Protein AF-A0A7K8XDU8-F1 (afdb_monomer)

Secondary structure (DSSP, 8-state):
-TTTS-----SSHHHHHHHHHHHHHHHHHHHHHHHHHHHHHHHHHHHHHTT----HHHHHHHHHHHHHHHHHHHHHHHHHHHHHHHHHHHHHHHHHHHHHHHHHHHHHHT------SSHHHHHHHHHHHHHHHHHHHHHHHHHHHHHHHHHHHHHH-GGGHHHHHHHHHHHHHHHHHHHHHHHHHHHHHHHHHHHHHHHHHHHHHHHHHHHHHHHHT-----SSHHHHHHHHHHHHHHHHHHHHTHHHHHHHHHHHHHHHHTT-TTHHHHHHHHHHHHHHHHHHHHHHHHHHHHHHHHHHHHHHHHHHHHHHHHHHHHHHHHT-----SSHHHHHHHHHHHHHHHHHHHT-

Nearest PDB structures (foldseek):
  3edv-assembly1_A  TM=8.564E-01  e=2.531E-13  Homo sapiens
  3fb2-assembly2_B  TM=9.177E-01  e=2.423E-12  Homo sapiens
  1cun-assembly1_C  TM=9.178E-01  e=1.855E-08  Gallus gallus
  1s35-assembly1_A  TM=8.617E-01  e=1.550E-06  Homo sapiens
  3kbt-assembly2_B  TM=7.414E-01  e=1.546E-07  Homo sapiens

Mean predicted aligned error: 8.94 Å

Organism: NCBI:txid91767

Solvent-accessible surface area (backbone atoms only — not comparable to full-atom values): 19005 Å² total; per-residue (Å²): 106,76,86,43,74,54,84,81,51,58,94,45,45,70,48,19,54,52,52,46,52,56,48,52,54,48,49,52,52,54,58,60,47,49,57,56,53,51,51,53,51,49,53,53,51,52,35,49,74,71,64,67,63,82,48,77,66,59,59,51,51,54,50,51,52,52,51,53,50,52,50,52,52,49,39,46,52,54,40,50,50,52,43,48,52,48,38,55,54,32,46,48,52,50,56,50,49,57,52,42,53,51,51,49,53,57,46,55,74,62,75,60,93,80,44,60,91,41,50,70,50,17,53,52,50,49,55,54,46,56,52,50,54,54,56,46,52,58,51,49,53,51,54,52,54,50,49,56,49,42,58,51,45,39,72,76,37,66,92,49,25,65,62,47,50,50,54,50,49,52,47,51,51,53,49,54,51,44,51,54,52,51,53,53,49,52,50,52,37,48,54,41,34,54,50,30,46,51,56,47,54,50,52,54,50,52,52,49,51,54,53,53,43,61,65,43,65,60,85,84,77,56,91,40,46,70,51,20,52,52,52,48,52,55,54,50,50,54,48,53,56,53,61,72,42,48,64,60,53,51,50,51,52,52,51,49,51,51,42,49,75,72,62,40,93,58,38,72,60,51,51,51,53,51,55,50,51,53,51,55,51,54,51,45,52,52,43,45,52,52,39,49,55,53,44,52,53,45,30,53,51,27,48,49,51,51,51,50,51,52,50,50,54,52,49,51,55,51,52,55,60,70,68,54,83,79,72,57,93,46,72,69,48,34,54,50,50,51,52,53,50,54,54,48,54,50,63,65,73,73,114

Radius of gyration: 53.73 Å; Cα contacts (8 Å, |Δi|>4): 193; chains: 1; bounding box: 124×41×160 Å

InterPro domains:
  IPR002017 Spectrin repeat [PF00435] (1-83)
  IPR002017 Spectrin repeat [PF00435] (87-190)
  IPR002017 Spectrin repeat [PF00435] (193-296)
  IPR002017 Spectrin repeat [PF00435] (300-350)
  IPR018159 Spectrin/alpha-actinin [SM00150] (1-84)
  IPR018159 Spectrin/alpha-actinin [SM00150] (90-190)
  IPR018159 Spectrin/alpha-actinin [SM00150] (196-296)
  IPR018159 Spectrin/alpha-actinin [cd00176] (88-299)

Structure (mmCIF, N/CA/C/O backbone):
data_AF-A0A7K8XDU8-F1
#
_entry.id   AF-A0A7K8XDU8-F1
#
loop_
_atom_site.group_PDB
_atom_site.id
_atom_site.type_symbol
_atom_site.label_atom_id
_atom_site.label_alt_id
_atom_site.label_comp_id
_atom_site.label_asym_id
_atom_site.label_entity_id
_atom_site.label_seq_id
_atom_site.pdbx_PDB_ins_code
_atom_site.Cartn_x
_atom_site.Cartn_y
_atom_site.Cartn_z
_atom_site.occupancy
_atom_site.B_iso_or_equiv
_atom_site.auth_seq_id
_atom_site.auth_comp_id
_atom_site.auth_asym_id
_atom_site.auth_atom_id
_atom_site.pdbx_PDB_model_num
ATOM 1 N N . GLU A 1 1 ? -33.447 -2.672 61.586 1.00 58.69 1 GLU A N 1
ATOM 2 C CA . GLU A 1 1 ? -34.555 -2.313 60.676 1.00 58.69 1 GLU A CA 1
ATOM 3 C C . GLU A 1 1 ? -34.178 -1.171 59.738 1.00 58.69 1 GLU A C 1
ATOM 5 O O . GLU A 1 1 ? -34.029 -1.457 58.565 1.00 58.69 1 GLU A O 1
ATOM 10 N N . ALA A 1 2 ? -33.873 0.048 60.210 1.00 70.00 2 ALA A N 1
ATOM 11 C CA . ALA A 1 2 ? -33.552 1.189 59.327 1.00 70.00 2 ALA A CA 1
ATOM 12 C C . ALA A 1 2 ? -32.427 0.953 58.287 1.00 70.00 2 ALA A C 1
ATOM 14 O O . ALA A 1 2 ? -32.507 1.456 57.174 1.00 70.00 2 ALA A O 1
ATOM 15 N N . ALA A 1 3 ? -31.392 0.171 58.621 1.00 70.25 3 ALA A N 1
ATOM 16 C CA . ALA A 1 3 ? -30.314 -0.176 57.683 1.00 70.25 3 ALA A CA 1
ATOM 17 C C . ALA A 1 3 ? -30.718 -1.222 56.619 1.00 70.25 3 ALA A C 1
ATOM 19 O O . ALA A 1 3 ? -30.057 -1.333 55.591 1.00 70.25 3 ALA A O 1
ATOM 20 N N . LEU A 1 4 ? -31.784 -1.988 56.873 1.00 75.19 4 LEU A N 1
ATOM 21 C CA . LEU A 1 4 ? -32.297 -3.036 55.984 1.00 75.19 4 LEU A CA 1
ATOM 22 C C . LEU A 1 4 ? -33.382 -2.522 55.044 1.00 75.19 4 LEU A C 1
ATOM 24 O O . LEU A 1 4 ? -33.482 -2.986 53.920 1.00 75.19 4 LEU A O 1
ATOM 28 N N . THR A 1 5 ? -34.167 -1.548 55.499 1.00 78.69 5 THR A N 1
ATOM 29 C CA . THR A 1 5 ? -35.250 -0.929 54.725 1.00 78.69 5 THR A CA 1
ATOM 30 C C . THR A 1 5 ? -34.777 0.263 53.893 1.00 78.69 5 THR A C 1
ATOM 32 O O . THR A 1 5 ? -35.602 1.012 53.382 1.00 78.69 5 THR A O 1
ATOM 35 N N . SER A 1 6 ? -33.465 0.512 53.822 1.00 81.81 6 SER A N 1
ATOM 36 C CA . SER A 1 6 ? -32.929 1.565 52.960 1.00 81.81 6 SER A CA 1
ATOM 37 C C . SER A 1 6 ? -33.069 1.149 51.496 1.00 81.81 6 SER A C 1
ATOM 39 O O . SER A 1 6 ? -32.712 0.026 51.143 1.00 81.81 6 SER A O 1
ATOM 41 N N . GLU A 1 7 ? -33.543 2.058 50.648 1.00 79.75 7 GLU A N 1
ATOM 42 C CA . GLU A 1 7 ? -33.589 1.885 49.187 1.00 79.75 7 GLU A CA 1
ATOM 43 C C . GLU A 1 7 ? -32.306 2.394 48.504 1.00 79.75 7 GLU A C 1
ATOM 45 O O . GLU A 1 7 ? -32.076 2.141 47.328 1.00 79.75 7 GLU A O 1
ATOM 50 N N . GLU A 1 8 ? -31.425 3.083 49.235 1.00 86.00 8 GLU A N 1
ATOM 51 C CA . GLU A 1 8 ? -30.192 3.652 48.685 1.00 86.00 8 GLU A CA 1
ATOM 52 C C . GLU A 1 8 ? -29.199 2.539 48.326 1.00 86.00 8 GLU A C 1
ATOM 54 O O . GLU A 1 8 ? -28.782 1.779 49.203 1.00 86.00 8 GLU A O 1
ATOM 59 N N . VAL A 1 9 ? -28.806 2.433 47.057 1.00 83.94 9 VAL A N 1
ATOM 60 C CA . VAL A 1 9 ? -27.860 1.407 46.578 1.00 83.94 9 VAL A CA 1
ATOM 61 C C . VAL A 1 9 ? -26.480 1.950 46.210 1.00 83.94 9 VAL A C 1
ATOM 63 O O . VAL A 1 9 ? -25.554 1.161 46.082 1.00 83.94 9 VAL A O 1
ATOM 66 N N . GLY A 1 10 ? -26.307 3.274 46.154 1.00 85.62 10 GLY A N 1
ATOM 67 C CA . GLY A 1 10 ? -25.082 3.936 45.689 1.00 85.62 10 GLY A CA 1
ATOM 68 C C . GLY A 1 10 ? -25.171 4.327 44.211 1.00 85.62 10 GLY A C 1
ATOM 69 O O . GLY A 1 10 ? -25.829 3.650 43.424 1.00 85.62 10 GLY A O 1
ATOM 70 N N . ALA A 1 11 ? -24.553 5.454 43.846 1.00 87.69 11 ALA A N 1
ATOM 71 C CA . ALA A 1 11 ? -24.625 6.003 42.487 1.00 87.69 11 ALA A CA 1
ATOM 72 C C . ALA A 1 11 ? -23.518 5.488 41.546 1.00 87.69 11 ALA A C 1
ATOM 74 O O . ALA A 1 11 ? -23.678 5.554 40.330 1.00 87.69 11 ALA A O 1
ATOM 75 N N . ASP A 1 12 ? -22.417 4.989 42.108 1.00 92.06 12 ASP A N 1
ATOM 76 C CA . ASP A 1 12 ? -21.247 4.462 41.403 1.00 92.06 12 ASP A CA 1
ATOM 77 C C . ASP A 1 12 ? -20.766 3.159 42.064 1.00 92.06 12 ASP A C 1
ATOM 79 O O . ASP A 1 12 ? -21.243 2.771 43.138 1.00 92.06 12 ASP A O 1
ATOM 83 N N . LEU A 1 13 ? -19.841 2.455 41.408 1.00 93.69 13 LEU A N 1
ATOM 84 C CA . LEU A 1 13 ? -19.373 1.159 41.888 1.00 93.69 13 LEU A CA 1
ATOM 85 C C . LEU A 1 13 ? -18.681 1.267 43.253 1.00 93.69 13 LEU A C 1
ATOM 87 O O . LEU A 1 13 ? -18.929 0.435 44.123 1.00 93.69 13 LEU A O 1
ATOM 91 N N . GLU A 1 14 ? -17.872 2.300 43.482 1.00 94.75 14 GLU A N 1
ATOM 92 C CA . GLU A 1 14 ? -17.183 2.513 44.755 1.00 94.75 14 GLU A CA 1
ATOM 93 C C . GLU A 1 14 ? -18.175 2.689 45.919 1.00 94.75 14 GLU A C 1
ATOM 95 O O . GLU A 1 14 ? -17.995 2.116 46.998 1.00 94.75 14 GLU A O 1
ATOM 100 N N . GLN A 1 15 ? -19.252 3.450 45.717 1.00 93.75 15 GLN A N 1
ATOM 101 C CA . GLN A 1 15 ? -20.314 3.629 46.705 1.00 93.75 15 GLN A CA 1
ATOM 102 C C . GLN A 1 15 ? -21.066 2.323 46.968 1.00 93.75 15 GLN A C 1
ATOM 104 O O . GLN A 1 15 ? -21.316 2.003 48.136 1.00 93.75 15 GLN A O 1
ATOM 109 N N . VAL A 1 16 ? -21.396 1.557 45.921 1.00 94.19 16 VAL A N 1
ATOM 110 C CA . VAL A 1 16 ? -22.050 0.249 46.078 1.00 94.19 16 VAL A CA 1
ATOM 111 C C . VAL A 1 16 ? -21.148 -0.710 46.860 1.00 94.19 16 VAL A C 1
ATOM 113 O O . VAL A 1 16 ? -21.616 -1.333 47.811 1.00 94.19 16 VAL A O 1
ATOM 116 N N . GLU A 1 17 ? -19.854 -0.792 46.537 1.00 93.69 17 GLU A N 1
ATOM 117 C CA . GLU A 1 17 ? -18.879 -1.641 47.241 1.00 93.69 17 GLU A CA 1
ATOM 118 C C . GLU A 1 17 ? -18.755 -1.253 48.727 1.00 93.69 17 GLU A C 1
ATOM 120 O O . GLU A 1 17 ? -18.677 -2.114 49.611 1.00 93.69 17 GLU A O 1
ATOM 125 N N . VAL A 1 18 ? -18.794 0.047 49.044 1.00 94.94 18 VAL A N 1
ATOM 126 C CA . VAL A 1 18 ? -18.810 0.530 50.434 1.00 94.94 18 VAL A CA 1
ATOM 127 C C . VAL A 1 18 ? -20.095 0.120 51.157 1.00 94.94 18 VAL A C 1
ATOM 129 O O . VAL A 1 18 ? -20.036 -0.287 52.323 1.00 94.94 18 VAL A O 1
ATOM 132 N N . LEU A 1 19 ? -21.256 0.236 50.507 1.00 92.94 19 LEU A N 1
ATOM 133 C CA . LEU A 1 19 ? -22.544 -0.162 51.080 1.00 92.94 19 LEU A CA 1
ATOM 134 C C . LEU A 1 19 ? -22.638 -1.679 51.269 1.00 92.94 19 LEU A C 1
ATOM 136 O O . LEU A 1 19 ? -23.061 -2.117 52.339 1.00 92.94 19 LEU A O 1
ATOM 140 N N . GLN A 1 20 ? -22.173 -2.465 50.298 1.00 92.56 20 GLN A N 1
ATOM 141 C CA . GLN A 1 20 ? -22.052 -3.920 50.393 1.00 92.56 20 GLN A CA 1
ATOM 142 C C . GLN A 1 20 ? -21.158 -4.324 51.555 1.00 92.56 20 GLN A C 1
ATOM 144 O O . GLN A 1 20 ? -21.584 -5.094 52.403 1.00 92.56 20 GLN A O 1
ATOM 149 N N . LYS A 1 21 ? -19.969 -3.729 51.688 1.00 93.50 21 LYS A N 1
ATOM 150 C CA . LYS A 1 21 ? -19.068 -4.046 52.802 1.00 93.50 21 LYS A CA 1
ATOM 151 C C . LYS A 1 21 ? -19.708 -3.782 54.168 1.00 93.50 21 LYS A C 1
ATOM 153 O O . LYS A 1 21 ? -19.604 -4.610 55.071 1.00 93.50 21 LYS A O 1
ATOM 158 N N . LYS A 1 22 ? -20.384 -2.637 54.330 1.00 92.00 22 LYS A N 1
ATOM 159 C CA . LYS A 1 22 ? -21.123 -2.321 55.567 1.00 92.00 22 LYS A CA 1
ATOM 160 C C . LYS A 1 22 ? -22.240 -3.334 55.825 1.00 92.00 22 LYS A C 1
ATOM 162 O O . LYS A 1 22 ? -22.484 -3.704 56.972 1.00 92.00 22 LYS A O 1
ATOM 167 N N . PHE A 1 23 ? -22.926 -3.752 54.769 1.00 93.12 23 PHE A N 1
ATOM 168 C CA . PHE A 1 23 ? -24.011 -4.714 54.840 1.00 93.12 23 PHE A CA 1
ATOM 169 C C . PHE A 1 23 ? -23.517 -6.136 55.161 1.00 93.12 23 PHE A C 1
ATOM 171 O O . PHE A 1 23 ? -24.118 -6.807 55.996 1.00 93.12 23 PHE A O 1
ATOM 178 N N . ASP A 1 24 ? -22.382 -6.558 54.608 1.00 92.44 24 ASP A N 1
ATOM 179 C CA . ASP A 1 24 ? -21.726 -7.831 54.921 1.00 92.44 24 ASP A CA 1
ATOM 180 C C . ASP A 1 24 ? -21.322 -7.904 56.395 1.00 92.44 24 ASP A C 1
ATOM 182 O O . ASP A 1 24 ? -21.482 -8.938 57.048 1.00 92.44 24 ASP A O 1
ATOM 186 N N . ASP A 1 25 ? -20.807 -6.803 56.947 1.00 92.75 25 ASP A N 1
ATOM 187 C CA . ASP A 1 25 ? -20.485 -6.713 58.370 1.00 92.75 25 ASP A CA 1
ATOM 188 C C . ASP A 1 25 ? -21.758 -6.809 59.231 1.00 92.75 25 ASP A C 1
ATOM 190 O O . ASP A 1 25 ? -21.791 -7.582 60.191 1.00 92.75 25 ASP A O 1
ATOM 194 N N . PHE A 1 26 ? -22.851 -6.149 58.825 1.00 91.19 26 PHE A N 1
ATOM 195 C CA . PHE A 1 26 ? -24.162 -6.332 59.457 1.00 91.19 26 PHE A CA 1
ATOM 196 C C . PHE A 1 26 ? -24.662 -7.787 59.369 1.00 91.19 26 PHE A C 1
ATOM 198 O O . PHE A 1 26 ? -25.173 -8.320 60.355 1.00 91.19 26 PHE A O 1
ATOM 205 N N . GLN A 1 27 ? -24.511 -8.463 58.226 1.00 90.75 27 GLN A N 1
ATOM 206 C CA . GLN A 1 27 ? -24.919 -9.862 58.066 1.00 90.75 27 GLN A CA 1
ATOM 207 C C . GLN A 1 27 ? -24.102 -10.812 58.951 1.00 90.75 27 GLN A C 1
ATOM 209 O O . GLN A 1 27 ? -24.663 -11.762 59.505 1.00 90.75 27 GLN A O 1
ATOM 214 N N . LYS A 1 28 ? -22.797 -10.565 59.129 1.00 91.38 28 LYS A N 1
ATOM 215 C CA . LYS A 1 28 ? -21.965 -11.325 60.080 1.00 91.38 28 LYS A CA 1
ATOM 216 C C . LYS A 1 28 ? -22.500 -11.183 61.503 1.00 91.38 28 LYS A C 1
ATOM 218 O O . LYS A 1 28 ? -22.653 -12.196 62.189 1.00 91.38 28 LYS A O 1
ATOM 223 N N . ASP A 1 29 ? -22.841 -9.965 61.915 1.00 90.44 29 ASP A N 1
ATOM 224 C CA . ASP A 1 29 ? -23.418 -9.695 63.235 1.00 90.44 29 ASP A CA 1
ATOM 225 C C . ASP A 1 29 ? -24.803 -10.337 63.398 1.00 90.44 29 ASP A C 1
ATOM 227 O O . ASP A 1 29 ? -25.103 -10.939 64.435 1.00 90.44 29 ASP A O 1
ATOM 231 N N . LEU A 1 30 ? -25.649 -10.267 62.366 1.00 89.38 30 LEU A N 1
ATOM 232 C CA . LEU A 1 30 ? -26.951 -10.931 62.340 1.00 89.38 30 LEU A CA 1
ATOM 233 C C . LEU A 1 30 ? -26.783 -12.446 62.524 1.00 89.38 30 LEU A C 1
ATOM 235 O O . LEU A 1 30 ? -27.411 -13.043 63.394 1.00 89.38 30 LEU A O 1
ATOM 239 N N . LYS A 1 31 ? -25.869 -13.067 61.778 1.00 89.25 31 LYS A N 1
ATOM 240 C CA . LYS A 1 31 ? -25.584 -14.503 61.876 1.00 89.25 31 LYS A CA 1
ATOM 241 C C . LYS A 1 31 ? -25.014 -14.897 63.239 1.00 89.25 31 LYS A C 1
ATOM 243 O O . LYS A 1 31 ? -25.390 -15.931 63.786 1.00 89.25 31 LYS A O 1
ATOM 248 N N . ALA A 1 32 ? -24.152 -14.070 63.830 1.00 89.44 32 ALA A N 1
ATOM 249 C CA . ALA A 1 32 ? -23.633 -14.305 65.177 1.00 89.44 32 ALA A CA 1
ATOM 250 C C . ALA A 1 32 ? -24.763 -14.333 66.226 1.00 89.44 32 ALA A C 1
ATOM 252 O O . ALA A 1 32 ? -24.778 -15.196 67.110 1.00 89.44 32 ALA A O 1
ATOM 253 N N . ASN A 1 33 ? -25.757 -13.449 66.093 1.00 89.50 33 ASN A N 1
ATOM 254 C CA . ASN A 1 33 ? -26.914 -13.389 66.990 1.00 89.50 33 ASN A CA 1
ATOM 255 C C . ASN A 1 33 ? -27.909 -14.555 66.818 1.00 89.50 33 ASN A C 1
ATOM 257 O O . ASN A 1 33 ? -28.714 -14.789 67.719 1.00 89.50 33 ASN A O 1
ATOM 261 N N . GLU A 1 34 ? -27.827 -15.336 65.737 1.00 92.00 34 GLU A N 1
ATOM 262 C CA . GLU A 1 34 ? -28.677 -16.519 65.522 1.00 92.00 34 GLU A CA 1
ATOM 263 C C . GLU A 1 34 ? -28.510 -17.560 66.644 1.00 92.00 34 GLU A C 1
ATOM 265 O O . GLU A 1 34 ? -29.475 -18.187 67.081 1.00 92.00 34 GLU A O 1
ATOM 270 N N . SER A 1 35 ? -27.283 -17.715 67.151 1.00 90.75 35 SER A N 1
ATOM 271 C CA . SER A 1 35 ? -26.981 -18.595 68.289 1.00 90.75 35 SER A CA 1
ATOM 272 C C . SER A 1 35 ? -27.751 -18.193 69.551 1.00 90.75 35 SER A C 1
ATOM 274 O O . SER A 1 35 ? -28.359 -19.039 70.201 1.00 90.75 35 SER A O 1
ATOM 276 N N . ARG A 1 36 ? -27.831 -16.889 69.835 1.00 89.75 36 ARG A N 1
ATOM 277 C CA . ARG A 1 36 ? -28.551 -16.347 70.993 1.00 89.75 36 ARG A CA 1
ATOM 278 C C . ARG A 1 36 ? -30.050 -16.601 70.892 1.00 89.75 36 ARG A C 1
ATOM 280 O O . ARG A 1 36 ? -30.675 -16.927 71.894 1.00 89.75 36 ARG A O 1
ATOM 287 N N . LEU A 1 37 ? -30.629 -16.485 69.695 1.00 90.44 37 LEU A N 1
ATOM 288 C CA . LEU A 1 37 ? -32.037 -16.822 69.482 1.00 90.44 37 LEU A CA 1
ATOM 289 C C . LEU A 1 37 ? -32.295 -18.319 69.706 1.00 90.44 37 LEU A C 1
ATOM 291 O O . LEU A 1 37 ? -33.303 -18.684 70.310 1.00 90.44 37 LEU A O 1
ATOM 295 N N . LYS A 1 38 ? -31.383 -19.191 69.253 1.00 90.81 38 LYS A N 1
ATOM 296 C CA . LYS A 1 38 ? -31.465 -20.638 69.514 1.00 90.81 38 LYS A CA 1
ATOM 297 C C . LYS A 1 38 ? -31.420 -20.937 71.010 1.00 90.81 38 LYS A C 1
ATOM 299 O O . LYS A 1 38 ? -32.234 -21.729 71.476 1.00 90.81 38 LYS A O 1
ATOM 304 N N . ASP A 1 39 ? -30.539 -20.273 71.752 1.00 90.69 39 ASP A N 1
ATOM 305 C CA . ASP A 1 39 ? -30.442 -20.430 73.205 1.00 90.69 39 ASP A CA 1
ATOM 306 C C . ASP A 1 39 ? -31.717 -19.952 73.918 1.00 90.69 39 ASP A C 1
ATOM 308 O O . ASP A 1 39 ? -32.238 -20.661 74.775 1.00 90.69 39 ASP A O 1
ATOM 312 N N . ILE A 1 40 ? -32.273 -18.798 73.524 1.00 88.19 40 ILE A N 1
ATOM 313 C CA . ILE A 1 40 ? -33.538 -18.272 74.073 1.00 88.19 40 ILE A CA 1
ATOM 314 C C . ILE A 1 40 ? -34.695 -19.241 73.807 1.00 88.19 40 ILE A C 1
ATOM 316 O O . ILE A 1 40 ? -35.452 -19.557 74.722 1.00 88.19 40 ILE A O 1
ATOM 320 N N . ASN A 1 41 ? -34.812 -19.752 72.579 1.00 88.94 41 ASN A N 1
ATOM 321 C CA . ASN A 1 41 ? -35.839 -20.735 72.232 1.00 88.94 41 ASN A CA 1
ATOM 322 C C . ASN A 1 41 ? -35.659 -22.052 72.992 1.00 88.94 41 ASN A C 1
ATOM 324 O O . ASN A 1 41 ? -36.646 -22.663 73.386 1.00 88.94 41 ASN A O 1
ATOM 328 N N . LYS A 1 42 ? -34.417 -22.489 73.224 1.00 89.75 42 LYS A N 1
ATOM 329 C CA . LYS A 1 42 ? -34.137 -23.686 74.020 1.00 89.75 42 LYS A CA 1
ATOM 330 C C . LYS A 1 42 ? -34.612 -23.513 75.462 1.00 89.75 42 LYS A C 1
ATOM 332 O O . LYS A 1 42 ? -35.343 -24.362 75.950 1.00 89.75 42 LYS A O 1
ATOM 337 N N . VAL A 1 43 ? -34.256 -22.398 76.101 1.00 87.19 43 VAL A N 1
ATOM 338 C CA . VAL A 1 43 ? -34.699 -22.091 77.471 1.00 87.19 43 VAL A CA 1
ATOM 339 C C . VAL A 1 43 ? -36.224 -21.997 77.551 1.00 87.19 43 VAL A C 1
ATOM 341 O O . VAL A 1 43 ? -36.812 -22.533 78.484 1.00 87.19 43 VAL A O 1
ATOM 344 N N . ALA A 1 44 ? -36.875 -21.362 76.573 1.00 84.38 44 ALA A N 1
ATOM 345 C CA . ALA A 1 44 ? -38.335 -21.278 76.523 1.00 84.38 44 ALA A CA 1
ATOM 346 C C . ALA A 1 44 ? -38.997 -22.666 76.409 1.00 84.38 44 ALA A C 1
ATOM 348 O O . ALA A 1 44 ? -39.926 -22.959 77.157 1.00 84.38 44 ALA A O 1
ATOM 349 N N . ASN A 1 45 ? -38.467 -23.545 75.551 1.00 85.50 45 ASN A N 1
ATOM 350 C CA . ASN A 1 45 ? -38.960 -24.919 75.407 1.00 85.50 45 ASN A CA 1
ATOM 351 C C . ASN A 1 45 ? -38.735 -25.757 76.679 1.00 85.50 45 ASN A C 1
ATOM 353 O O . ASN A 1 45 ? -39.605 -26.538 77.063 1.00 85.50 45 ASN A O 1
ATOM 357 N N . ASP A 1 46 ? -37.582 -25.598 77.340 1.00 85.88 46 ASP A N 1
ATOM 358 C CA . ASP A 1 46 ? -37.272 -26.290 78.596 1.00 85.88 46 ASP A CA 1
ATOM 359 C C . ASP A 1 46 ? -38.285 -25.875 79.689 1.00 85.88 46 ASP A C 1
ATOM 361 O O . ASP A 1 46 ? -38.889 -26.737 80.330 1.00 85.88 46 ASP A O 1
ATOM 365 N N . LEU A 1 47 ? -38.570 -24.572 79.826 1.00 82.31 47 LEU A N 1
ATOM 366 C CA . LEU A 1 47 ? -39.561 -24.034 80.774 1.00 82.31 47 LEU A CA 1
ATOM 367 C C . LEU A 1 47 ? -41.001 -24.489 80.479 1.00 82.31 47 LEU A C 1
ATOM 369 O O . LEU A 1 47 ? -41.783 -24.710 81.409 1.00 82.31 47 LEU A O 1
ATOM 373 N N . GLU A 1 48 ? -41.361 -24.635 79.202 1.00 80.62 48 GLU A N 1
ATOM 374 C CA . GLU A 1 48 ? -42.656 -25.181 78.781 1.00 80.62 48 GLU A CA 1
ATOM 375 C C . GLU A 1 48 ? -42.775 -26.669 79.149 1.00 80.62 48 GLU A C 1
ATOM 377 O O . GLU A 1 48 ? -43.798 -27.098 79.686 1.00 80.62 48 GLU A O 1
ATOM 382 N N . SER A 1 49 ? -41.701 -27.445 78.961 1.00 82.44 49 SER A N 1
ATOM 383 C CA . SER A 1 49 ? -41.660 -28.877 79.293 1.00 82.44 49 SER A CA 1
ATOM 384 C C . SER A 1 49 ? -41.738 -29.170 80.798 1.00 82.44 49 SER A C 1
ATOM 386 O O . SER A 1 49 ? -42.301 -30.189 81.202 1.00 82.44 49 SER A O 1
ATOM 388 N N . GLU A 1 50 ? -41.226 -28.261 81.633 1.00 83.69 50 GLU A N 1
ATOM 389 C CA . GLU A 1 50 ? -41.301 -28.342 83.097 1.00 83.69 50 GLU A CA 1
ATOM 390 C C . GLU A 1 50 ? -42.642 -27.828 83.662 1.00 83.69 50 GLU A C 1
ATOM 392 O O . GLU A 1 50 ? -42.874 -27.902 84.870 1.00 83.69 50 GLU A O 1
ATOM 397 N N . GLY A 1 51 ? -43.548 -27.323 82.810 1.00 71.75 51 GLY A N 1
ATOM 398 C CA . GLY A 1 51 ? -44.838 -26.757 83.224 1.00 71.75 51 GLY A CA 1
ATOM 399 C C . GLY A 1 51 ? -44.718 -25.426 83.977 1.00 71.75 51 GLY A C 1
ATOM 400 O O . GLY A 1 51 ? -45.648 -25.030 84.679 1.00 71.75 51 GLY A O 1
ATOM 401 N N . LEU A 1 52 ? -43.568 -24.753 83.858 1.00 68.62 52 LEU A N 1
ATOM 402 C CA . LEU A 1 52 ? -43.251 -23.485 84.526 1.00 68.62 52 LEU A CA 1
ATOM 403 C C . LEU A 1 52 ? -43.602 -22.257 83.671 1.00 68.62 52 LEU A C 1
ATOM 405 O O . LEU A 1 52 ? -43.661 -21.146 84.199 1.00 68.62 52 LEU A O 1
ATOM 409 N N . MET A 1 53 ? -43.885 -22.450 82.379 1.00 64.44 53 MET A N 1
ATOM 410 C CA . MET A 1 53 ? -44.527 -21.450 81.517 1.00 64.44 53 MET A CA 1
ATOM 411 C C . MET A 1 53 ? -46.008 -21.338 81.893 1.00 64.44 53 MET A C 1
ATOM 413 O O . MET A 1 53 ? -46.870 -22.017 81.342 1.00 64.44 53 MET A O 1
ATOM 417 N N . ALA A 1 54 ? -46.292 -20.520 82.903 1.00 58.91 54 ALA A N 1
ATOM 418 C CA . ALA A 1 54 ? -47.628 -20.378 83.480 1.00 58.91 54 ALA A CA 1
ATOM 419 C C . ALA A 1 54 ? -48.500 -19.311 82.788 1.00 58.91 54 ALA A C 1
ATOM 421 O O . ALA A 1 54 ? -49.675 -19.191 83.130 1.00 58.91 54 ALA A O 1
ATOM 422 N N . ASP A 1 55 ? -47.941 -18.527 81.856 1.00 66.94 55 ASP A N 1
ATOM 423 C CA . ASP A 1 55 ? -48.604 -17.361 81.264 1.00 66.94 55 ASP A CA 1
ATOM 424 C C . ASP A 1 55 ? -48.642 -17.443 79.730 1.00 66.94 55 ASP A C 1
ATOM 426 O O . ASP A 1 55 ? -47.605 -17.501 79.067 1.00 66.94 55 ASP A O 1
ATOM 430 N N . GLU A 1 56 ? -49.853 -17.391 79.170 1.00 67.56 56 GLU A N 1
ATOM 431 C CA . GLU A 1 56 ? -50.133 -17.348 77.726 1.00 67.56 56 GLU A CA 1
ATOM 432 C C . GLU A 1 56 ? -49.378 -16.178 77.055 1.00 67.56 56 GLU A C 1
ATOM 434 O O . GLU A 1 56 ? -48.962 -16.263 75.899 1.00 67.56 56 GLU A O 1
ATOM 439 N N . LEU A 1 57 ? -49.091 -15.117 77.821 1.00 70.69 57 LEU A N 1
ATOM 440 C CA . LEU A 1 57 ? -48.289 -13.968 77.407 1.00 70.69 57 LEU A CA 1
ATOM 441 C C . LEU A 1 57 ? -46.824 -14.317 77.067 1.00 70.69 57 LEU A C 1
ATOM 443 O O . LEU A 1 57 ? -46.270 -13.734 76.134 1.00 70.69 57 LEU A O 1
ATOM 447 N N . GLN A 1 58 ? -46.179 -15.249 77.785 1.00 72.31 58 GLN A N 1
ATOM 448 C CA . GLN A 1 58 ? -44.772 -15.613 77.539 1.00 72.31 58 GLN A CA 1
ATOM 449 C C . GLN A 1 58 ? -44.610 -16.392 76.228 1.00 72.31 58 GLN A C 1
ATOM 451 O O . GLN A 1 58 ? -43.665 -16.151 75.472 1.00 72.31 58 GLN A O 1
ATOM 456 N N . THR A 1 59 ? -45.563 -17.270 75.915 1.00 75.12 59 THR A N 1
ATOM 457 C CA . THR A 1 59 ? -45.592 -18.017 74.650 1.00 75.12 59 THR A CA 1
ATOM 458 C C . THR A 1 59 ? -45.815 -17.080 73.458 1.00 75.12 59 THR A C 1
ATOM 460 O O . THR A 1 59 ? -45.125 -17.194 72.443 1.00 75.12 59 THR A O 1
ATOM 463 N N . VAL A 1 60 ? -46.708 -16.091 73.594 1.00 80.56 60 VAL A N 1
ATOM 464 C CA . VAL A 1 60 ? -46.935 -15.049 72.573 1.00 80.56 60 VAL A CA 1
ATOM 465 C C . VAL A 1 60 ? -45.671 -14.214 72.333 1.00 80.56 60 VAL A C 1
ATOM 467 O O . VAL A 1 60 ? -45.308 -13.973 71.183 1.00 80.56 60 VAL A O 1
ATOM 470 N N . GLN A 1 61 ? -44.941 -13.833 73.386 1.00 83.12 61 GLN A N 1
ATOM 471 C CA . GLN A 1 61 ? -43.684 -13.079 73.257 1.00 83.12 61 GLN A CA 1
ATOM 472 C C . GLN A 1 61 ? -42.578 -13.867 72.535 1.00 83.12 61 GLN A C 1
ATOM 474 O O . GLN A 1 61 ? -41.838 -13.298 71.729 1.00 83.12 61 GLN A O 1
ATOM 479 N N . GLN A 1 62 ? -42.462 -15.177 72.787 1.00 83.50 62 GLN A N 1
ATOM 480 C CA . GLN A 1 62 ? -41.524 -16.045 72.067 1.00 83.50 62 GLN A CA 1
ATOM 481 C C . GLN A 1 62 ? -41.885 -16.151 70.577 1.00 83.50 62 GLN A C 1
ATOM 483 O O . GLN A 1 62 ? -41.001 -16.104 69.715 1.00 83.50 62 GLN A O 1
ATOM 488 N N . GLN A 1 63 ? -43.174 -16.294 70.256 1.00 86.56 63 GLN A N 1
ATOM 489 C CA . GLN A 1 63 ? -43.650 -16.331 68.871 1.00 86.56 63 GLN A CA 1
ATOM 490 C C . GLN A 1 63 ? -43.362 -15.008 68.151 1.00 86.56 63 GLN A C 1
ATOM 492 O O . GLN A 1 63 ? -42.756 -15.028 67.080 1.00 86.56 63 GLN A O 1
ATOM 497 N N . GLU A 1 64 ? -43.673 -13.872 68.779 1.00 89.69 64 GLU A N 1
ATOM 498 C CA . GLU A 1 64 ? -43.413 -12.534 68.234 1.00 89.69 64 GLU A CA 1
ATOM 499 C C . GLU A 1 64 ? -41.913 -12.301 67.968 1.00 89.69 64 GLU A C 1
ATOM 501 O O . GLU A 1 64 ? -41.533 -11.762 66.926 1.00 89.69 64 GLU A O 1
ATOM 506 N N . LEU A 1 65 ? -41.030 -12.752 68.869 1.00 89.38 65 LEU A N 1
ATOM 507 C CA . LEU A 1 65 ? -39.579 -12.668 68.673 1.00 89.38 65 LEU A CA 1
ATOM 508 C C . LEU A 1 65 ? -39.112 -13.488 67.460 1.00 89.38 65 LEU A C 1
ATOM 510 O O . LEU A 1 65 ? -38.295 -13.013 66.668 1.00 89.38 65 LEU A O 1
ATOM 514 N N . ASN A 1 66 ? -39.630 -14.708 67.299 1.00 91.00 66 ASN A N 1
ATOM 515 C CA . ASN A 1 66 ? -39.296 -15.573 66.168 1.00 91.00 66 ASN A CA 1
ATOM 516 C C . ASN A 1 66 ? -39.829 -15.022 64.838 1.00 91.00 66 ASN A C 1
ATOM 518 O O . ASN A 1 66 ? -39.140 -15.105 63.821 1.00 91.00 66 ASN A O 1
ATOM 522 N N . GLU A 1 67 ? -41.025 -14.435 64.833 1.00 93.00 67 GLU A N 1
ATOM 523 C CA . GLU A 1 67 ? -41.583 -13.760 63.658 1.00 93.00 67 GLU A CA 1
ATOM 524 C C . GLU A 1 67 ? -40.754 -12.537 63.264 1.00 93.00 67 GLU A C 1
ATOM 526 O O . GLU A 1 67 ? -40.373 -12.405 62.098 1.00 93.00 67 GLU A O 1
ATOM 531 N N . ARG A 1 68 ? -40.380 -11.690 64.234 1.00 90.94 68 ARG A N 1
ATOM 532 C CA . ARG A 1 68 ? -39.478 -10.552 63.995 1.00 90.94 68 ARG A CA 1
ATOM 533 C C . ARG A 1 68 ? -38.125 -10.997 63.459 1.00 90.94 68 ARG A C 1
ATOM 535 O O . ARG A 1 68 ? -37.603 -10.363 62.549 1.00 90.94 68 ARG A O 1
ATOM 542 N N . TRP A 1 69 ? -37.570 -12.094 63.974 1.00 91.94 69 TRP A N 1
ATOM 543 C CA . TRP A 1 69 ? -36.320 -12.645 63.457 1.00 91.94 69 TRP A CA 1
ATOM 544 C C . TRP A 1 69 ? -36.440 -13.106 62.003 1.00 91.94 69 TRP A C 1
ATOM 546 O O . TRP A 1 69 ? -35.587 -12.766 61.186 1.00 91.94 69 TRP A O 1
ATOM 556 N N . ARG A 1 70 ? -37.509 -13.836 61.656 1.00 91.69 70 ARG A N 1
ATOM 557 C CA . ARG A 1 70 ? -37.763 -14.265 60.269 1.00 91.69 70 ARG A CA 1
ATOM 558 C C . ARG A 1 70 ? -37.928 -13.073 59.330 1.00 91.69 70 ARG A C 1
ATOM 560 O O . ARG A 1 70 ? -37.330 -13.070 58.261 1.00 91.69 70 ARG A O 1
ATOM 567 N N . SER A 1 71 ? -38.678 -12.054 59.748 1.00 92.75 71 SER A N 1
ATOM 568 C CA . SER A 1 71 ? -38.830 -10.805 58.993 1.00 92.75 71 SER A CA 1
ATOM 569 C C . SER A 1 71 ? -37.482 -10.105 58.788 1.00 92.75 71 SER A C 1
ATOM 571 O O . SER A 1 71 ? -37.139 -9.715 57.676 1.00 92.75 71 SER A O 1
ATOM 573 N N . LEU A 1 72 ? -36.650 -10.033 59.832 1.00 90.94 72 LEU A N 1
ATOM 574 C CA . LEU A 1 72 ? -35.311 -9.450 59.752 1.00 90.94 72 LEU A CA 1
ATOM 575 C C . LEU A 1 72 ? -34.395 -10.216 58.782 1.00 90.94 72 LEU A C 1
ATOM 577 O O . LEU A 1 72 ? -33.633 -9.593 58.047 1.00 90.94 72 LEU A O 1
ATOM 581 N N . GLN A 1 73 ? -34.474 -11.551 58.766 1.00 91.50 73 GLN A N 1
ATOM 582 C CA . GLN A 1 73 ? -33.748 -12.390 57.808 1.00 91.50 73 GLN A CA 1
ATOM 583 C C . GLN A 1 73 ? -34.234 -12.167 56.374 1.00 91.50 73 GLN A C 1
ATOM 585 O O . GLN A 1 73 ? -33.407 -12.059 55.475 1.00 91.50 73 GLN A O 1
ATOM 590 N N . GLN A 1 74 ? -35.548 -12.057 56.167 1.00 92.38 74 GLN A N 1
ATOM 591 C CA . GLN A 1 74 ? -36.121 -11.768 54.855 1.00 92.38 74 GLN A CA 1
ATOM 592 C C . GLN A 1 74 ? -35.669 -10.395 54.340 1.00 92.38 74 GLN A C 1
ATOM 594 O O . GLN A 1 74 ? -35.161 -10.304 53.229 1.00 92.38 74 GLN A O 1
ATOM 599 N N . LEU A 1 75 ? -35.759 -9.350 55.167 1.00 92.25 75 LEU A N 1
ATOM 600 C CA . LEU A 1 75 ? -35.296 -8.006 54.810 1.00 92.25 75 LEU A CA 1
ATOM 601 C C . LEU A 1 75 ? -33.787 -7.968 54.522 1.00 92.25 75 LEU A C 1
ATOM 603 O O . LEU A 1 75 ? -33.337 -7.223 53.656 1.00 92.25 75 LEU A O 1
ATOM 607 N N . ALA A 1 76 ? -32.987 -8.761 55.241 1.00 91.31 76 ALA A N 1
ATOM 608 C CA . ALA A 1 76 ? -31.565 -8.900 54.944 1.00 91.31 76 ALA A CA 1
ATOM 609 C C . ALA A 1 76 ? -31.332 -9.597 53.594 1.00 91.31 76 ALA A C 1
ATOM 611 O O . ALA A 1 76 ? -30.488 -9.156 52.824 1.00 91.31 76 ALA A O 1
ATOM 612 N N . GLU A 1 77 ? -32.078 -10.649 53.274 1.00 91.88 77 GLU A N 1
ATOM 613 C CA . GLU A 1 77 ? -31.972 -11.316 51.973 1.00 91.88 77 GLU A CA 1
ATOM 614 C C . GLU A 1 77 ? -32.361 -10.371 50.823 1.00 91.88 77 GLU A C 1
ATOM 616 O O . GLU A 1 77 ? -31.592 -10.205 49.877 1.00 91.88 77 GLU A O 1
ATOM 621 N N . GLU A 1 78 ? -33.489 -9.667 50.946 1.00 91.44 78 GLU A N 1
ATOM 622 C CA . GLU A 1 78 ? -33.955 -8.673 49.968 1.00 91.44 78 GLU A CA 1
ATOM 623 C C . GLU A 1 78 ? -32.920 -7.555 49.765 1.00 91.44 78 GLU A C 1
ATOM 625 O O . GLU A 1 78 ? -32.564 -7.217 48.635 1.00 91.44 78 GLU A O 1
ATOM 630 N N . ARG A 1 79 ? -32.355 -7.024 50.858 1.00 91.62 79 ARG A N 1
ATOM 631 C CA . ARG A 1 79 ? -31.301 -6.004 50.795 1.00 91.62 79 ARG A CA 1
ATOM 632 C C . ARG A 1 79 ? -30.012 -6.536 50.162 1.00 91.62 79 ARG A C 1
ATOM 634 O O . ARG A 1 79 ? -29.356 -5.797 49.428 1.00 91.62 79 ARG A O 1
ATOM 641 N N . SER A 1 80 ? -29.655 -7.795 50.421 1.00 91.88 80 SER A N 1
ATOM 642 C CA . SER A 1 80 ? -28.491 -8.446 49.811 1.00 91.88 80 SER A CA 1
ATOM 643 C C . SER A 1 80 ? -28.651 -8.578 48.301 1.00 91.88 80 SER A C 1
ATOM 645 O O . SER A 1 80 ? -27.707 -8.309 47.561 1.00 91.88 80 SER A O 1
ATOM 647 N N . GLN A 1 81 ? -29.840 -8.975 47.845 1.00 90.94 81 GLN A N 1
ATOM 648 C CA . GLN A 1 81 ? -30.160 -9.098 46.423 1.00 90.94 81 GLN A CA 1
ATOM 649 C C . GLN A 1 81 ? -30.139 -7.732 45.736 1.00 90.94 81 GLN A C 1
ATOM 651 O O . GLN A 1 81 ? -29.528 -7.596 44.678 1.00 90.94 81 GLN A O 1
ATOM 656 N N . LEU A 1 82 ? -30.716 -6.709 46.372 1.00 90.88 82 LEU A N 1
ATOM 657 C CA . LEU A 1 82 ? -30.730 -5.339 45.860 1.00 90.88 82 LEU A CA 1
ATOM 658 C C . LEU A 1 82 ? -29.310 -4.768 45.690 1.00 90.88 82 LEU A C 1
ATOM 660 O O . LEU A 1 82 ? -28.964 -4.265 44.623 1.00 90.88 82 LEU A O 1
ATOM 664 N N . LEU A 1 83 ? -28.462 -4.874 46.720 1.00 92.00 83 LEU A N 1
ATOM 665 C CA . LEU A 1 83 ? -27.067 -4.421 46.642 1.00 92.00 83 LEU A CA 1
ATOM 666 C C . LEU A 1 83 ? -26.235 -5.267 45.668 1.00 92.00 83 LEU A C 1
ATOM 668 O O . LEU A 1 83 ? -25.312 -4.748 45.044 1.00 92.00 83 LEU A O 1
ATOM 672 N N . GLY A 1 84 ? -26.533 -6.562 45.542 1.00 92.25 84 GLY A N 1
ATOM 673 C CA . GLY A 1 84 ? -25.906 -7.449 44.562 1.00 92.25 84 GLY A CA 1
ATOM 674 C C . GLY A 1 84 ? -26.224 -7.038 43.123 1.00 92.25 84 GLY A C 1
ATOM 675 O O . GLY A 1 84 ? -25.305 -6.862 42.328 1.00 92.25 84 GLY A O 1
ATOM 676 N N . SER A 1 85 ? -27.506 -6.811 42.819 1.00 91.75 85 SER A N 1
ATOM 677 C CA . SER A 1 85 ? -27.977 -6.323 41.515 1.00 91.75 85 SER A CA 1
ATOM 678 C C . SER A 1 85 ? -27.333 -4.981 41.150 1.00 91.75 85 SER A C 1
ATOM 680 O O . SER A 1 85 ? -26.696 -4.863 40.101 1.00 91.75 85 SER A O 1
ATOM 682 N N . ALA A 1 86 ? -27.384 -4.002 42.061 1.00 93.00 86 ALA A N 1
ATOM 683 C CA . ALA A 1 86 ? -26.783 -2.689 41.836 1.00 93.00 86 ALA A CA 1
ATOM 684 C C . ALA A 1 86 ? -25.277 -2.781 41.538 1.00 93.00 86 ALA A C 1
ATOM 686 O O . ALA A 1 86 ? -24.771 -2.093 40.653 1.00 93.00 86 ALA A O 1
ATOM 687 N N . HIS A 1 87 ? -24.558 -3.666 42.231 1.00 94.31 87 HIS A N 1
ATOM 688 C CA . HIS A 1 87 ? -23.132 -3.881 41.995 1.00 94.31 87 HIS A CA 1
ATOM 689 C C . HIS A 1 87 ? -22.852 -4.479 40.615 1.00 94.31 87 HIS A C 1
ATOM 691 O O . HIS A 1 87 ? -21.909 -4.058 39.948 1.00 94.31 87 HIS A O 1
ATOM 697 N N . GLU A 1 88 ? -23.645 -5.455 40.165 1.00 94.62 88 GLU A N 1
ATOM 698 C CA . GLU A 1 88 ? -23.490 -6.030 38.824 1.00 94.62 88 GLU A CA 1
ATOM 699 C C . GLU A 1 88 ? -23.670 -4.978 37.722 1.00 94.62 88 GLU A C 1
ATOM 701 O O . GLU A 1 88 ? -22.841 -4.903 36.810 1.00 94.62 88 GLU A O 1
ATOM 706 N N . VAL A 1 89 ? -24.706 -4.140 37.835 1.00 95.06 89 VAL A N 1
ATOM 707 C CA . VAL A 1 89 ? -24.990 -3.055 36.881 1.00 95.06 89 VAL A CA 1
ATOM 708 C C . VAL A 1 89 ? -23.880 -2.001 36.899 1.00 95.06 89 VAL A C 1
ATOM 710 O O . VAL A 1 89 ? -23.330 -1.670 35.848 1.00 95.06 89 VAL A O 1
ATOM 713 N N . GLN A 1 90 ? -23.480 -1.521 38.080 1.00 95.12 90 GLN A N 1
ATOM 714 C CA . GLN A 1 90 ? -22.429 -0.503 38.197 1.00 95.12 90 GLN A CA 1
ATOM 715 C C . GLN A 1 90 ? -21.061 -1.012 37.733 1.00 95.12 90 GLN A C 1
ATOM 717 O O . GLN A 1 90 ? -20.301 -0.280 37.098 1.00 95.12 90 GLN A O 1
ATOM 722 N N . ARG A 1 91 ? -20.756 -2.293 37.962 1.00 95.94 91 ARG A N 1
ATOM 723 C CA . ARG A 1 91 ? -19.545 -2.920 37.427 1.00 95.94 91 ARG A CA 1
ATOM 724 C C . ARG A 1 91 ? -19.549 -2.974 35.908 1.00 95.94 91 ARG A C 1
ATOM 726 O O . ARG A 1 91 ? -18.521 -2.689 35.302 1.00 95.94 91 ARG A O 1
ATOM 733 N N . PHE A 1 92 ? -20.678 -3.315 35.295 1.00 96.69 92 PHE A N 1
ATOM 734 C CA . PHE A 1 92 ? -20.796 -3.251 33.843 1.00 96.69 92 PHE A CA 1
ATOM 735 C C . PHE A 1 92 ? -20.584 -1.824 33.323 1.00 96.69 92 PHE A C 1
ATOM 737 O O . PHE A 1 92 ? -19.837 -1.650 32.362 1.00 96.69 92 PHE A O 1
ATOM 744 N N . HIS A 1 93 ? -21.182 -0.811 33.961 1.00 95.88 93 HIS A N 1
ATOM 745 C CA . HIS A 1 93 ? -20.981 0.585 33.565 1.00 95.88 93 HIS A CA 1
ATOM 746 C C . HIS A 1 93 ? -19.508 0.988 33.608 1.00 95.88 93 HIS A C 1
ATOM 748 O O . HIS A 1 93 ? -19.010 1.492 32.601 1.00 95.88 93 HIS A O 1
ATOM 754 N N . ARG A 1 94 ? -18.800 0.688 34.707 1.00 96.25 94 ARG A N 1
ATOM 755 C CA . ARG A 1 94 ? -17.362 0.971 34.828 1.00 96.25 94 ARG A CA 1
ATOM 756 C C . ARG A 1 94 ? -16.550 0.270 33.740 1.00 96.25 94 ARG A C 1
ATOM 758 O O . ARG A 1 94 ? -15.801 0.923 33.023 1.00 96.25 94 ARG A O 1
ATOM 765 N N . ASP A 1 95 ? -16.735 -1.040 33.571 1.00 97.31 95 ASP A N 1
ATOM 766 C CA . ASP A 1 95 ? -16.016 -1.814 32.553 1.00 97.31 95 ASP A CA 1
ATOM 767 C C . ASP A 1 95 ? -16.291 -1.288 31.126 1.00 97.31 95 ASP A C 1
ATOM 769 O O . ASP A 1 95 ? -15.399 -1.294 30.272 1.00 97.31 95 ASP A O 1
ATOM 773 N N . ALA A 1 96 ? -17.525 -0.857 30.845 1.00 97.56 96 ALA A N 1
ATOM 774 C CA . ALA A 1 96 ? -17.910 -0.298 29.554 1.00 97.56 96 ALA A CA 1
ATOM 775 C C . ALA A 1 96 ? -17.285 1.084 29.313 1.00 97.56 96 ALA A C 1
ATOM 777 O O . ALA A 1 96 ? -16.814 1.332 28.203 1.00 97.56 96 ALA A O 1
ATOM 778 N N . ASP A 1 97 ? -17.239 1.951 30.329 1.00 96.31 97 ASP A N 1
ATOM 779 C CA . ASP A 1 97 ? -16.578 3.260 30.247 1.00 96.31 97 ASP A CA 1
ATOM 780 C C . ASP A 1 97 ? -15.073 3.126 30.037 1.00 96.31 97 ASP A C 1
ATOM 782 O O . ASP A 1 97 ? -14.545 3.691 29.083 1.00 96.31 97 ASP A O 1
ATOM 786 N N . GLU A 1 98 ? -14.395 2.294 30.830 1.00 97.00 98 GLU A N 1
ATOM 787 C CA . GLU A 1 98 ? -12.961 2.025 30.660 1.00 97.00 98 GLU A CA 1
ATOM 788 C C . GLU A 1 98 ? -12.656 1.487 29.250 1.00 97.00 98 GLU A C 1
ATOM 790 O O . GLU A 1 98 ? -11.703 1.908 28.590 1.00 97.00 98 GLU A O 1
ATOM 795 N N . THR A 1 99 ? -13.500 0.580 28.742 1.00 97.50 99 THR A N 1
ATOM 796 C CA . THR A 1 99 ? -13.347 0.042 27.381 1.00 97.50 99 THR A CA 1
ATOM 797 C C . THR A 1 99 ? -13.579 1.126 26.323 1.00 97.50 99 THR A C 1
ATOM 799 O O . THR A 1 99 ? -12.868 1.166 25.316 1.00 97.50 99 THR A O 1
ATOM 802 N N . LYS A 1 100 ? -14.546 2.025 26.535 1.00 97.00 100 LYS A N 1
ATOM 803 C CA . LYS A 1 100 ? -14.828 3.149 25.633 1.00 97.00 100 LYS A CA 1
ATOM 804 C C . LYS A 1 100 ? -13.671 4.149 25.605 1.00 97.00 100 LYS A C 1
ATOM 806 O O . LYS A 1 100 ? -13.263 4.546 24.516 1.00 97.00 100 LYS A O 1
ATOM 811 N N . GLU A 1 101 ? -13.079 4.475 26.751 1.00 96.62 101 GLU A N 1
ATOM 812 C CA . GLU A 1 101 ? -11.878 5.318 26.835 1.00 96.62 101 GLU A CA 1
ATOM 813 C C . GLU A 1 101 ? -10.707 4.712 26.046 1.00 96.62 101 GLU A C 1
ATOM 815 O O . GLU A 1 101 ? -10.054 5.403 25.262 1.00 96.62 101 GLU A O 1
ATOM 820 N N . TRP A 1 102 ? -10.489 3.397 26.162 1.00 96.62 102 TRP A N 1
ATOM 821 C CA . TRP A 1 102 ? -9.474 2.689 25.372 1.00 96.62 102 TRP A CA 1
ATOM 822 C C . TRP A 1 102 ? -9.758 2.743 23.866 1.00 96.62 102 TRP A C 1
ATOM 824 O O . TRP A 1 102 ? -8.840 2.942 23.063 1.00 96.62 102 TRP A O 1
ATOM 834 N N . ILE A 1 103 ? -11.022 2.582 23.460 1.00 97.56 103 ILE A N 1
ATOM 835 C CA . ILE A 1 103 ? -11.439 2.741 22.059 1.00 97.56 103 ILE A CA 1
ATOM 836 C C . ILE A 1 103 ? -11.120 4.159 21.579 1.00 97.56 103 ILE A C 1
ATOM 838 O O . ILE A 1 103 ? -10.565 4.320 20.491 1.00 97.56 103 ILE A O 1
ATOM 842 N N . GLU A 1 104 ? -11.422 5.183 22.374 1.00 96.25 104 GLU A N 1
ATOM 843 C CA . GLU A 1 104 ? -11.144 6.579 22.040 1.00 96.25 104 GLU A CA 1
ATOM 844 C C . GLU A 1 104 ? -9.641 6.869 21.930 1.00 96.25 104 GLU A C 1
ATOM 846 O O . GLU A 1 104 ? -9.222 7.523 20.971 1.00 96.25 104 GLU A O 1
ATOM 851 N N . GLU A 1 105 ? -8.808 6.321 22.817 1.00 95.75 105 GLU A N 1
ATOM 852 C CA . GLU A 1 105 ? -7.346 6.426 22.731 1.00 95.75 105 GLU A CA 1
ATOM 853 C C . GLU A 1 105 ? -6.817 5.805 21.425 1.00 95.75 105 GLU A C 1
ATOM 855 O O . GLU A 1 105 ? -6.071 6.441 20.668 1.00 95.75 105 GLU A O 1
ATOM 860 N N . LYS A 1 106 ? -7.255 4.582 21.092 1.00 95.62 106 LYS A N 1
ATOM 861 C CA . LYS A 1 106 ? -6.891 3.918 19.826 1.00 95.62 106 LYS A CA 1
ATOM 862 C C . LYS A 1 106 ? -7.388 4.714 18.617 1.00 95.62 106 LYS A C 1
ATOM 864 O O . LYS A 1 106 ? -6.684 4.819 17.612 1.00 95.62 106 LYS A O 1
ATOM 869 N N . ASN A 1 107 ? -8.562 5.327 18.722 1.00 95.69 107 ASN A N 1
ATOM 870 C CA . ASN A 1 107 ? -9.137 6.178 17.688 1.00 95.69 107 ASN A CA 1
ATOM 871 C C . ASN A 1 107 ? -8.309 7.458 17.465 1.00 95.69 107 ASN A C 1
ATOM 873 O O . ASN A 1 107 ? -8.112 7.884 16.324 1.00 95.69 107 ASN A O 1
ATOM 877 N N . GLN A 1 108 ? -7.779 8.057 18.535 1.00 94.44 108 GLN A N 1
ATOM 878 C CA . GLN A 1 108 ? -6.852 9.188 18.453 1.00 94.44 108 GLN A CA 1
ATOM 879 C C . GLN A 1 108 ? -5.509 8.780 17.841 1.00 94.44 108 GLN A C 1
ATOM 881 O O . GLN A 1 108 ? -4.958 9.528 17.035 1.00 94.44 108 GLN A O 1
ATOM 886 N N . ALA A 1 109 ? -5.009 7.575 18.127 1.00 92.31 109 ALA A N 1
ATOM 887 C CA . ALA A 1 109 ? -3.780 7.061 17.518 1.00 92.31 109 ALA A CA 1
ATOM 888 C C . ALA A 1 109 ? -3.875 6.903 15.984 1.00 92.31 109 ALA A C 1
ATOM 890 O O . ALA A 1 109 ? -2.854 6.938 15.292 1.00 92.31 109 ALA A O 1
ATOM 891 N N . LEU A 1 110 ? -5.091 6.773 15.437 1.00 93.94 110 LEU A N 1
ATOM 892 C CA . LEU A 1 110 ? -5.354 6.762 13.994 1.00 93.94 110 LEU A CA 1
ATOM 893 C C . LEU A 1 110 ? -5.457 8.166 13.368 1.00 93.94 110 LEU A C 1
ATOM 895 O O . LEU A 1 110 ? -5.555 8.261 12.143 1.00 93.94 110 LEU A O 1
ATOM 899 N N . ASN A 1 111 ? -5.423 9.254 14.151 1.00 90.75 111 ASN A N 1
ATOM 900 C CA . ASN A 1 111 ? -5.432 10.640 13.652 1.00 90.75 111 ASN A CA 1
ATOM 901 C C . ASN A 1 111 ? -4.061 11.038 13.084 1.00 90.75 111 ASN A C 1
ATOM 903 O O . ASN A 1 111 ? -3.386 11.937 13.584 1.00 90.75 111 ASN A O 1
ATOM 907 N N . THR A 1 112 ? -3.620 10.350 12.038 1.00 91.75 112 THR A N 1
ATOM 908 C CA . THR A 1 112 ? -2.392 10.698 11.332 1.00 91.75 112 THR A CA 1
ATOM 909 C C . THR A 1 112 ? -2.533 10.445 9.840 1.00 91.75 112 THR A C 1
ATOM 911 O O . THR A 1 112 ? -2.826 9.332 9.412 1.00 91.75 112 THR A O 1
ATOM 914 N N . ASP A 1 113 ? -2.254 11.473 9.043 1.00 90.56 113 ASP A N 1
ATOM 915 C CA . ASP A 1 113 ? -2.205 11.383 7.580 1.00 90.56 113 ASP A CA 1
ATOM 916 C C . ASP A 1 113 ? -0.806 11.040 7.053 1.00 90.56 113 ASP A C 1
ATOM 918 O O . ASP A 1 113 ? -0.492 11.243 5.883 1.00 90.56 113 ASP A O 1
ATOM 922 N N . ASN A 1 114 ? 0.064 10.506 7.914 1.00 94.19 114 ASN A N 1
ATOM 923 C CA . ASN A 1 114 ? 1.329 9.947 7.467 1.00 94.19 114 ASN A CA 1
ATOM 924 C C . ASN A 1 114 ? 1.108 8.537 6.902 1.00 94.19 114 ASN A C 1
ATOM 926 O O . ASN A 1 114 ? 0.809 7.599 7.657 1.00 94.19 114 ASN A O 1
ATOM 930 N N . TYR A 1 115 ? 1.302 8.411 5.589 1.00 96.50 115 TYR A N 1
ATOM 931 C CA . TYR A 1 115 ? 1.234 7.149 4.853 1.00 96.50 115 TYR A CA 1
ATOM 932 C C . TYR A 1 115 ? 2.600 6.666 4.347 1.00 96.50 115 TYR A C 1
ATOM 934 O O . TYR A 1 115 ? 2.671 5.564 3.829 1.00 96.50 115 TYR A O 1
ATOM 942 N N . GLY A 1 116 ? 3.688 7.409 4.592 1.00 96.19 116 GLY A N 1
ATOM 943 C CA . GLY A 1 116 ? 5.037 7.097 4.105 1.00 96.19 116 GLY A CA 1
ATOM 944 C C . GLY A 1 116 ? 5.419 7.900 2.857 1.00 96.19 116 GLY A C 1
ATOM 945 O O . GLY A 1 116 ? 4.564 8.437 2.158 1.00 96.19 116 GLY A O 1
ATOM 946 N N . HIS A 1 117 ? 6.724 8.029 2.610 1.00 95.38 117 HIS A N 1
ATOM 947 C CA . HIS A 1 117 ? 7.285 8.821 1.499 1.00 95.38 117 HIS A CA 1
ATOM 948 C C . HIS A 1 117 ? 8.242 8.021 0.604 1.00 95.38 117 HIS A C 1
ATOM 950 O O . HIS A 1 117 ? 8.731 8.536 -0.397 1.00 95.38 117 HIS A O 1
ATOM 956 N N . ASP A 1 118 ? 8.516 6.773 0.977 1.00 97.00 118 ASP A N 1
ATOM 957 C CA . ASP A 1 118 ? 9.296 5.799 0.225 1.00 97.00 118 ASP A CA 1
ATOM 958 C C . ASP A 1 118 ? 8.828 4.380 0.590 1.00 97.00 118 ASP A C 1
ATOM 960 O O . ASP A 1 118 ? 8.111 4.177 1.574 1.00 97.00 118 ASP A O 1
ATOM 964 N N . LEU A 1 119 ? 9.236 3.375 -0.186 1.00 96.12 119 LEU A N 1
ATOM 965 C CA . LEU A 1 119 ? 8.771 2.000 0.010 1.00 96.12 119 LEU A CA 1
ATOM 966 C C . LEU A 1 119 ? 9.093 1.461 1.418 1.00 96.12 119 LEU A C 1
ATOM 968 O O . LEU A 1 119 ? 8.270 0.779 2.028 1.00 96.12 119 LEU A O 1
ATOM 972 N N . ALA A 1 120 ? 10.262 1.802 1.965 1.00 97.75 120 ALA A N 1
ATOM 973 C CA . ALA A 1 120 ? 10.690 1.341 3.283 1.00 97.75 120 ALA A CA 1
ATOM 974 C C . ALA A 1 120 ? 9.826 1.924 4.416 1.00 97.75 120 ALA A C 1
ATOM 976 O O . ALA A 1 120 ? 9.424 1.200 5.332 1.00 97.75 120 ALA A O 1
ATOM 977 N N . SER A 1 121 ? 9.511 3.219 4.350 1.00 98.06 121 SER A N 1
ATOM 978 C CA . SER A 1 121 ? 8.682 3.912 5.335 1.00 98.06 121 SER A CA 1
ATOM 979 C C . SER A 1 121 ? 7.229 3.447 5.287 1.00 98.06 121 SER A C 1
ATOM 981 O O . SER A 1 121 ? 6.657 3.207 6.352 1.00 98.06 121 SER A O 1
ATOM 983 N N . VAL A 1 122 ? 6.648 3.225 4.099 1.00 98.25 122 VAL A N 1
ATOM 984 C CA . VAL A 1 122 ? 5.287 2.665 3.994 1.00 98.25 122 VAL A CA 1
ATOM 985 C C . VAL A 1 122 ? 5.238 1.253 4.585 1.00 98.25 122 VAL A C 1
ATOM 987 O O . VAL A 1 122 ? 4.374 0.963 5.411 1.00 98.25 122 VAL A O 1
ATOM 990 N N . GLN A 1 123 ? 6.204 0.387 4.260 1.00 98.25 123 GLN A N 1
ATOM 991 C CA . GLN A 1 123 ? 6.268 -0.973 4.813 1.00 98.25 123 GLN A CA 1
ATOM 992 C C . GLN A 1 123 ? 6.433 -0.983 6.340 1.00 98.25 123 GLN A C 1
ATOM 994 O O . GLN A 1 123 ? 5.883 -1.841 7.032 1.00 98.25 123 GLN A O 1
ATOM 999 N N . ALA A 1 124 ? 7.193 -0.040 6.902 1.00 98.31 124 ALA A N 1
ATOM 1000 C CA . ALA A 1 124 ? 7.295 0.113 8.352 1.00 98.31 124 ALA A CA 1
ATOM 1001 C C . ALA A 1 124 ? 5.949 0.522 8.977 1.00 98.31 124 ALA A C 1
ATOM 1003 O O . ALA A 1 124 ? 5.563 -0.017 10.018 1.00 98.31 124 ALA A O 1
ATOM 1004 N N . LEU A 1 125 ? 5.212 1.432 8.332 1.00 98.25 125 LEU A N 1
ATOM 1005 C CA . LEU A 1 125 ? 3.878 1.849 8.769 1.00 98.25 125 LEU A CA 1
ATOM 1006 C C . LEU A 1 125 ? 2.844 0.722 8.650 1.00 98.25 125 LEU A C 1
ATOM 1008 O O . LEU A 1 125 ? 2.039 0.570 9.566 1.00 98.25 125 LEU A O 1
ATOM 1012 N N . GLN A 1 126 ? 2.895 -0.093 7.593 1.00 98.50 126 GLN A N 1
ATOM 1013 C CA . GLN A 1 126 ? 2.049 -1.281 7.433 1.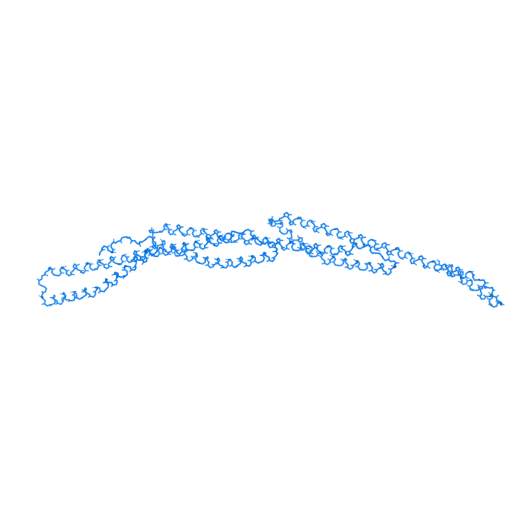00 98.50 126 GLN A CA 1
ATOM 1014 C C . GLN A 1 126 ? 2.274 -2.280 8.573 1.00 98.50 126 GLN A C 1
ATOM 1016 O O . GLN A 1 126 ? 1.320 -2.630 9.257 1.00 98.50 126 GLN A O 1
ATOM 1021 N N . ARG A 1 127 ? 3.528 -2.636 8.890 1.00 98.38 127 ARG A N 1
ATOM 1022 C CA . ARG A 1 127 ? 3.838 -3.525 10.033 1.00 98.38 127 ARG A CA 1
ATOM 1023 C C . ARG A 1 127 ? 3.359 -2.956 11.368 1.00 98.38 127 ARG A C 1
ATOM 1025 O O . ARG A 1 127 ? 2.866 -3.686 12.229 1.00 98.38 127 ARG A O 1
ATOM 1032 N N . LYS A 1 128 ? 3.503 -1.640 11.564 1.00 97.38 128 LYS A N 1
ATOM 1033 C CA . LYS A 1 128 ? 2.973 -0.963 12.755 1.00 97.38 128 LYS A CA 1
ATOM 1034 C C . LYS A 1 128 ? 1.446 -1.072 12.810 1.00 97.38 128 LYS A C 1
ATOM 1036 O O . LYS A 1 128 ? 0.897 -1.289 13.888 1.00 97.38 128 LYS A O 1
ATOM 1041 N N . HIS A 1 129 ? 0.772 -0.941 11.671 1.00 98.00 129 HIS A N 1
ATOM 1042 C CA . HIS A 1 129 ? -0.677 -1.067 11.578 1.00 98.00 129 HIS A CA 1
ATOM 1043 C C . HIS A 1 129 ? -1.158 -2.511 11.788 1.00 98.00 129 HIS A C 1
ATOM 1045 O O . HIS A 1 129 ? -2.108 -2.708 12.528 1.00 98.00 129 HIS A O 1
ATOM 1051 N N . GLU A 1 130 ? -0.452 -3.522 11.281 1.00 97.75 130 GLU A N 1
ATOM 1052 C CA . GLU A 1 130 ? -0.727 -4.937 11.592 1.00 97.75 130 GLU A CA 1
ATOM 1053 C C . GLU A 1 130 ? -0.616 -5.224 13.100 1.00 97.75 130 GLU A C 1
ATOM 1055 O O . GLU A 1 130 ? -1.367 -6.020 13.661 1.00 97.75 130 GLU A O 1
ATOM 1060 N N . GLY A 1 131 ? 0.333 -4.573 13.785 1.00 97.00 131 GLY A N 1
ATOM 1061 C CA . GLY A 1 131 ? 0.414 -4.604 15.247 1.00 97.00 131 GLY A CA 1
ATOM 1062 C C . GLY A 1 131 ? -0.816 -3.995 15.913 1.00 97.00 131 GLY A C 1
ATOM 1063 O O . GLY A 1 131 ? -1.380 -4.594 16.822 1.00 97.00 131 GLY A O 1
ATOM 1064 N N . PHE A 1 132 ? -1.265 -2.851 15.408 1.00 96.31 132 PHE A N 1
ATOM 1065 C CA . PHE A 1 132 ? -2.485 -2.200 15.867 1.00 96.31 132 PHE A CA 1
ATOM 1066 C C . PHE A 1 132 ? -3.740 -3.061 15.624 1.00 96.31 132 PHE A C 1
ATOM 1068 O O . PHE A 1 132 ? -4.565 -3.171 16.522 1.00 96.31 132 PHE A O 1
ATOM 1075 N N . GLU A 1 133 ? -3.875 -3.731 14.475 1.00 97.31 133 GLU A N 1
ATOM 1076 C CA . GLU A 1 133 ? -4.994 -4.648 14.190 1.00 97.31 133 GLU A CA 1
ATOM 1077 C C . GLU A 1 133 ? -5.033 -5.843 15.157 1.00 97.31 133 GLU A C 1
ATOM 1079 O O . GLU A 1 133 ? -6.110 -6.277 15.566 1.00 97.31 133 GLU A O 1
ATOM 1084 N N . ARG A 1 134 ? -3.868 -6.354 15.581 1.00 96.69 134 ARG A N 1
ATOM 1085 C CA . ARG A 1 134 ? -3.797 -7.399 16.617 1.00 96.69 134 ARG A CA 1
ATOM 1086 C C . ARG A 1 134 ? -4.284 -6.899 17.975 1.00 96.69 134 ARG A C 1
ATOM 1088 O O . ARG A 1 134 ? -5.016 -7.622 18.644 1.00 96.69 134 ARG A O 1
ATOM 1095 N N . ASP A 1 135 ? -3.917 -5.677 18.361 1.00 94.31 135 ASP A N 1
ATOM 1096 C CA . ASP A 1 135 ? -4.445 -5.055 19.581 1.00 94.31 135 ASP A CA 1
ATOM 1097 C C . ASP A 1 135 ? -5.967 -4.869 19.491 1.00 94.31 135 ASP A C 1
ATOM 1099 O O . ASP A 1 135 ? -6.680 -5.099 20.468 1.00 94.31 135 ASP A O 1
ATOM 1103 N N . LEU A 1 136 ? -6.474 -4.478 18.314 1.00 96.75 136 LEU A N 1
ATOM 1104 C CA . LEU A 1 136 ? -7.909 -4.356 18.083 1.00 96.75 136 LEU A CA 1
ATOM 1105 C C . LEU A 1 136 ? -8.622 -5.699 18.237 1.00 96.75 136 LEU A C 1
ATOM 1107 O O . LEU A 1 136 ? -9.672 -5.731 18.859 1.00 96.75 136 LEU A O 1
ATOM 1111 N N . ALA A 1 137 ? -8.068 -6.810 17.748 1.00 96.38 137 ALA A N 1
ATOM 1112 C CA . ALA A 1 137 ? -8.708 -8.118 17.907 1.00 96.38 137 ALA A CA 1
ATOM 1113 C C . ALA A 1 137 ? -9.006 -8.444 19.386 1.00 96.38 137 ALA A C 1
ATOM 1115 O O . ALA A 1 137 ? -10.135 -8.795 19.723 1.00 96.38 137 ALA A O 1
ATOM 1116 N N . ALA A 1 138 ? -8.035 -8.219 20.278 1.00 94.88 138 ALA A N 1
ATOM 1117 C CA . ALA A 1 138 ? -8.219 -8.422 21.716 1.00 94.88 138 ALA A CA 1
ATOM 1118 C C . ALA A 1 138 ? -9.256 -7.458 22.329 1.00 94.88 138 ALA A C 1
ATOM 1120 O O . ALA A 1 138 ? -10.042 -7.849 23.193 1.00 94.88 138 ALA A O 1
ATOM 1121 N N . LEU A 1 139 ? -9.284 -6.201 21.875 1.00 96.00 139 LEU A N 1
ATOM 1122 C CA . LEU A 1 139 ? -10.292 -5.226 22.302 1.00 96.00 139 LEU A CA 1
ATOM 1123 C C . LEU A 1 139 ? -11.699 -5.616 21.816 1.00 96.00 139 LEU A C 1
ATOM 1125 O O . LEU A 1 139 ? -12.667 -5.475 22.560 1.00 96.00 139 LEU A O 1
ATOM 1129 N N . GLY A 1 140 ? -11.804 -6.178 20.611 1.00 97.44 140 GLY A N 1
ATOM 1130 C CA . GLY A 1 140 ? -13.043 -6.714 20.056 1.00 97.44 140 GLY A CA 1
ATOM 1131 C C . GLY A 1 140 ? -13.611 -7.862 20.889 1.00 97.44 140 GLY A C 1
ATOM 1132 O O . GLY A 1 140 ? -14.808 -7.871 21.171 1.00 97.44 140 GLY A O 1
ATOM 1133 N N . ASP A 1 141 ? -12.763 -8.775 21.369 1.00 97.56 141 ASP A N 1
ATOM 1134 C CA . ASP A 1 141 ? -13.183 -9.850 22.277 1.00 97.56 141 ASP A CA 1
ATOM 1135 C C . ASP A 1 141 ? -13.762 -9.296 23.592 1.00 97.56 141 ASP A C 1
ATOM 1137 O O . ASP A 1 141 ? -14.793 -9.775 24.076 1.00 97.56 141 ASP A O 1
ATOM 1141 N N . LYS A 1 142 ? -13.152 -8.239 24.150 1.00 96.81 142 LYS A N 1
ATOM 1142 C CA . LYS A 1 142 ? -13.668 -7.558 25.350 1.00 96.81 142 LYS A CA 1
ATOM 1143 C C . LYS A 1 142 ? -15.013 -6.875 25.081 1.00 96.81 142 LYS A C 1
ATOM 1145 O O . LYS A 1 142 ? -15.923 -7.027 25.895 1.00 96.81 142 LYS A O 1
ATOM 1150 N N . VAL A 1 143 ? -15.170 -6.182 23.949 1.00 98.06 143 VAL A N 1
ATOM 1151 C CA . VAL A 1 143 ? -16.447 -5.559 23.543 1.00 98.06 143 VAL A CA 1
ATOM 1152 C C . VAL A 1 143 ? -17.547 -6.614 23.392 1.00 98.06 143 VAL A C 1
ATOM 1154 O O . VAL A 1 143 ? -18.642 -6.431 23.921 1.00 98.06 143 VAL A O 1
ATOM 1157 N N . ASN A 1 144 ? -17.248 -7.751 22.758 1.00 97.50 144 ASN A N 1
ATOM 1158 C CA . ASN A 1 144 ? -18.196 -8.858 22.613 1.00 97.50 144 ASN A CA 1
ATOM 1159 C C . ASN A 1 144 ? -18.625 -9.421 23.978 1.00 97.50 144 ASN A C 1
ATOM 1161 O O . ASN A 1 144 ? -19.819 -9.566 24.241 1.00 97.50 144 ASN A O 1
ATOM 1165 N N . SER A 1 145 ? -17.668 -9.664 24.880 1.00 97.75 145 SER A N 1
ATOM 1166 C CA . SER A 1 145 ? -17.946 -10.144 26.241 1.00 97.75 145 SER A CA 1
ATOM 1167 C C . SER A 1 145 ? -18.800 -9.162 27.058 1.00 97.75 145 SER A C 1
ATOM 1169 O O . SER A 1 145 ? -19.691 -9.574 27.811 1.00 97.75 145 SER A O 1
ATOM 1171 N N . LEU A 1 146 ? -18.578 -7.854 26.891 1.00 97.62 146 LEU A N 1
ATOM 1172 C CA . LEU A 1 146 ? -19.422 -6.826 27.502 1.00 97.62 146 LEU A CA 1
ATOM 1173 C C . LEU A 1 146 ? -20.825 -6.804 26.896 1.00 97.62 146 LEU A C 1
ATOM 1175 O O . LEU A 1 146 ? -21.789 -6.658 27.641 1.00 97.62 146 LEU A O 1
ATOM 1179 N N . GLY A 1 147 ? -20.965 -7.029 25.588 1.00 96.94 147 GLY A N 1
ATOM 1180 C CA . GLY A 1 147 ? -22.266 -7.189 24.934 1.00 96.94 147 GLY A CA 1
ATOM 1181 C C . GLY A 1 147 ? -23.071 -8.373 25.482 1.00 96.94 147 GLY A C 1
ATOM 1182 O O . GLY A 1 147 ? -24.253 -8.226 25.793 1.00 96.94 147 GLY A O 1
ATOM 1183 N N . GLU A 1 148 ? -22.433 -9.531 25.678 1.00 97.19 148 GLU A N 1
ATOM 1184 C CA . GLU A 1 148 ? -23.064 -10.702 26.309 1.00 97.19 148 GLU A CA 1
ATOM 1185 C C . GLU A 1 148 ? -23.471 -10.425 27.763 1.00 97.19 148 GLU A C 1
ATOM 1187 O O . GLU A 1 148 ? -24.540 -10.842 28.217 1.00 97.19 148 GLU A O 1
ATOM 1192 N N . THR A 1 149 ? -22.625 -9.700 28.499 1.00 96.44 149 THR A N 1
ATOM 1193 C CA . THR A 1 149 ? -22.909 -9.295 29.882 1.00 96.44 149 THR A CA 1
ATOM 1194 C C . THR A 1 149 ? -24.095 -8.334 29.935 1.00 96.44 149 THR A C 1
ATOM 1196 O O . THR A 1 149 ? -25.014 -8.562 30.719 1.00 96.44 149 THR A O 1
ATOM 1199 N N . ALA A 1 150 ? -24.134 -7.331 29.054 1.00 96.56 150 ALA A N 1
ATOM 1200 C CA . ALA A 1 150 ? -25.243 -6.388 28.940 1.00 96.56 150 ALA A CA 1
ATOM 1201 C C . ALA A 1 150 ? -26.568 -7.111 28.666 1.00 96.56 150 ALA A C 1
ATOM 1203 O O . ALA A 1 150 ? -27.550 -6.874 29.361 1.00 96.56 150 ALA A O 1
ATOM 1204 N N . GLN A 1 151 ? -26.596 -8.051 27.713 1.00 96.12 151 GLN A N 1
ATOM 1205 C CA . GLN A 1 151 ? -27.809 -8.819 27.406 1.00 96.12 151 GLN A CA 1
ATOM 1206 C C . GLN A 1 151 ? -28.322 -9.626 28.600 1.00 96.12 151 GLN A C 1
ATOM 1208 O O . GLN A 1 151 ? -29.535 -9.728 28.789 1.00 96.12 151 GLN A O 1
ATOM 1213 N N . ARG A 1 152 ? -27.417 -10.201 29.401 1.00 96.69 152 ARG A N 1
ATOM 1214 C CA . ARG A 1 152 ? -27.793 -10.921 30.622 1.00 96.69 152 ARG A CA 1
ATOM 1215 C C . ARG A 1 152 ? -28.390 -9.970 31.658 1.00 96.69 152 ARG A C 1
ATOM 1217 O O . ARG A 1 152 ? -29.448 -10.277 32.194 1.00 96.69 152 ARG A O 1
ATOM 1224 N N . LEU A 1 153 ? -27.747 -8.823 31.887 1.00 95.50 153 LEU A N 1
ATOM 1225 C CA . LEU A 1 153 ? -28.196 -7.825 32.862 1.00 95.50 153 LEU A CA 1
ATOM 1226 C C . LEU A 1 153 ? -29.535 -7.190 32.471 1.00 95.50 153 LEU A C 1
ATOM 1228 O O . LEU A 1 153 ? -30.386 -7.017 33.330 1.00 95.50 153 LEU A O 1
ATOM 1232 N N . ILE A 1 154 ? -29.769 -6.937 31.181 1.00 95.81 154 ILE A N 1
ATOM 1233 C CA . ILE A 1 154 ? -31.057 -6.437 30.670 1.00 95.81 154 ILE A CA 1
ATOM 1234 C C . ILE A 1 154 ? -32.199 -7.424 30.967 1.00 95.81 154 ILE A C 1
ATOM 1236 O O . ILE A 1 154 ? -33.326 -7.010 31.228 1.00 95.81 154 ILE A O 1
ATOM 1240 N N . GLN A 1 155 ? -31.927 -8.733 30.926 1.00 94.31 155 GLN A N 1
ATOM 1241 C CA . GLN A 1 155 ? -32.929 -9.759 31.234 1.00 94.31 155 GLN A CA 1
ATOM 1242 C C . GLN A 1 155 ? -33.175 -9.907 32.738 1.00 94.31 155 GLN A C 1
ATOM 1244 O O . GLN A 1 155 ? -34.306 -10.184 33.135 1.00 94.31 155 GLN A O 1
ATOM 1249 N N . SER A 1 156 ? -32.133 -9.770 33.563 1.00 93.44 156 SER A N 1
ATOM 1250 C CA . SER A 1 156 ? -32.235 -9.954 35.014 1.00 93.44 156 SER A CA 1
ATOM 1251 C C . SER A 1 156 ? -32.660 -8.699 35.774 1.00 93.44 156 SER A C 1
ATOM 1253 O O . SER A 1 156 ? -33.254 -8.846 36.836 1.00 93.44 156 SER A O 1
ATOM 1255 N N . HIS A 1 157 ? -32.400 -7.505 35.230 1.00 91.94 157 HIS A N 1
ATOM 1256 C CA . HIS A 1 157 ? -32.626 -6.202 35.876 1.00 91.94 157 HIS A CA 1
ATOM 1257 C C . HIS A 1 157 ? -33.414 -5.254 34.942 1.00 91.94 157 HIS A C 1
ATOM 1259 O O . HIS A 1 157 ? -32.841 -4.317 34.372 1.00 91.94 157 HIS A O 1
ATOM 1265 N N . PRO A 1 158 ? -34.724 -5.496 34.712 1.00 91.00 158 PRO A N 1
ATOM 1266 C CA . PRO A 1 158 ? -35.546 -4.702 33.789 1.00 91.00 158 PRO A CA 1
ATOM 1267 C C . PRO A 1 158 ? -35.597 -3.203 34.116 1.00 91.00 158 PRO A C 1
ATOM 1269 O O . PRO A 1 158 ? -35.802 -2.383 33.225 1.00 91.00 158 PRO A O 1
ATOM 1272 N N . GLU A 1 159 ? -35.408 -2.843 35.382 1.00 89.94 159 GLU A N 1
ATOM 1273 C CA . GLU A 1 159 ? -35.361 -1.472 35.886 1.00 89.94 159 GLU A CA 1
ATOM 1274 C C . GLU A 1 159 ? -34.175 -0.657 35.356 1.00 89.94 159 GLU A C 1
ATOM 1276 O O . GLU A 1 159 ? -34.277 0.563 35.276 1.00 89.94 159 GLU A O 1
ATOM 1281 N N . SER A 1 160 ? -33.080 -1.313 34.958 1.00 92.00 160 SER A N 1
ATOM 1282 C CA . SER A 1 160 ? -31.890 -0.675 34.370 1.00 92.00 160 SER A CA 1
ATOM 1283 C C . SER A 1 160 ? -31.732 -0.988 32.880 1.00 92.00 160 SER A C 1
ATOM 1285 O O . SER A 1 160 ? -30.700 -0.682 32.286 1.00 92.00 160 SER A O 1
ATOM 1287 N N . ALA A 1 161 ? -32.730 -1.622 32.258 1.00 94.25 161 ALA A N 1
ATOM 1288 C CA . ALA A 1 161 ? -32.627 -2.111 30.886 1.00 94.25 161 ALA A CA 1
ATOM 1289 C C . ALA A 1 161 ? -32.361 -0.996 29.862 1.00 94.25 161 ALA A C 1
ATOM 1291 O O . ALA A 1 161 ? -31.582 -1.210 28.935 1.00 94.25 161 ALA A O 1
ATOM 1292 N N . GLU A 1 162 ? -32.988 0.173 30.029 1.00 95.62 162 GLU A N 1
ATOM 1293 C CA . GLU A 1 162 ? -32.816 1.321 29.129 1.00 95.62 162 GLU A CA 1
ATOM 1294 C C . GLU A 1 162 ? -31.371 1.838 29.161 1.00 95.62 162 GLU A C 1
ATOM 1296 O O . GLU A 1 162 ? -30.708 1.844 28.122 1.00 95.62 162 GLU A O 1
ATOM 1301 N N . ASP A 1 163 ? -30.846 2.134 30.354 1.00 93.88 163 ASP A N 1
ATOM 1302 C CA . ASP A 1 163 ? -29.471 2.611 30.558 1.00 93.88 163 ASP A CA 1
ATOM 1303 C C . ASP A 1 163 ? -28.428 1.599 30.045 1.00 93.88 163 ASP A C 1
ATOM 1305 O O . ASP A 1 163 ? -27.486 1.948 29.327 1.00 93.88 163 ASP A O 1
ATOM 1309 N N . LEU A 1 164 ? -28.617 0.310 30.357 1.00 95.75 164 LEU A N 1
ATOM 1310 C CA . LEU A 1 164 ? -27.743 -0.773 29.893 1.00 95.75 164 LEU A CA 1
ATOM 1311 C C . LEU A 1 164 ? -27.738 -0.878 28.361 1.00 95.75 164 LEU A C 1
ATOM 1313 O O . LEU A 1 164 ? -26.690 -1.107 27.744 1.00 95.75 164 LEU A O 1
ATOM 1317 N N . GLN A 1 165 ? -28.907 -0.722 27.737 1.00 96.44 165 GLN A N 1
ATOM 1318 C CA . GLN A 1 165 ? -29.055 -0.779 26.289 1.00 96.44 165 GLN A CA 1
ATOM 1319 C C . GLN A 1 165 ? -28.439 0.447 25.606 1.00 96.44 165 GLN A C 1
ATOM 1321 O O . GLN A 1 165 ? -27.777 0.290 24.573 1.00 96.44 165 GLN A O 1
ATOM 1326 N N . GLU A 1 166 ? -28.606 1.640 26.177 1.00 96.38 166 GLU A N 1
ATOM 1327 C CA . GLU A 1 166 ? -27.952 2.863 25.710 1.00 96.38 166 GLU A CA 1
ATOM 1328 C C . GLU A 1 166 ? -26.429 2.698 25.753 1.00 96.38 166 GLU A C 1
ATOM 1330 O O . GLU A 1 166 ? -25.765 2.803 24.718 1.00 96.38 166 GLU A O 1
ATOM 1335 N N . LYS A 1 167 ? -25.878 2.290 26.902 1.00 95.81 167 LYS A N 1
ATOM 1336 C CA . LYS A 1 167 ? -24.435 2.083 27.086 1.00 95.81 167 LYS A CA 1
ATOM 1337 C C . LYS A 1 167 ? -23.851 1.057 26.115 1.00 95.81 167 LYS A C 1
ATOM 1339 O O . LYS A 1 167 ? -22.796 1.277 25.517 1.00 95.81 167 LYS A O 1
ATOM 1344 N N . CYS A 1 168 ? -24.545 -0.065 25.920 1.00 95.75 168 CYS A N 1
ATOM 1345 C CA . CYS A 1 168 ? -24.143 -1.086 24.955 1.00 95.75 168 CYS A CA 1
ATOM 1346 C C . CYS A 1 168 ? -24.169 -0.543 23.517 1.00 95.75 168 CYS A C 1
ATOM 1348 O O . CYS A 1 168 ? -23.275 -0.830 22.716 1.00 95.75 168 CYS A O 1
ATOM 1350 N N . THR A 1 169 ? -25.172 0.270 23.184 1.00 96.38 169 THR A N 1
ATOM 1351 C CA . THR A 1 169 ? -25.290 0.905 21.868 1.00 96.38 169 THR A CA 1
ATOM 1352 C C . THR A 1 169 ? -24.136 1.871 21.618 1.00 96.38 169 THR A C 1
ATOM 1354 O O . THR A 1 169 ? -23.506 1.791 20.563 1.00 96.38 169 THR A O 1
ATOM 1357 N N . GLU A 1 170 ? -23.803 2.728 22.583 1.00 96.69 170 GLU A N 1
ATOM 1358 C CA . GLU A 1 170 ? -22.667 3.648 22.478 1.00 96.69 170 GLU A CA 1
ATOM 1359 C C . GLU A 1 170 ? -21.339 2.913 22.274 1.00 96.69 170 GLU A C 1
ATOM 1361 O O . GLU A 1 170 ? -20.574 3.256 21.368 1.00 96.69 170 GLU A O 1
ATOM 1366 N N . LEU A 1 171 ? -21.075 1.877 23.080 1.00 97.25 171 LEU A N 1
ATOM 1367 C CA . LEU A 1 171 ? -19.849 1.086 22.983 1.00 97.25 171 LEU A CA 1
ATOM 1368 C C . LEU A 1 171 ? -19.723 0.427 21.601 1.00 97.25 171 LEU A C 1
ATOM 1370 O O . LEU A 1 171 ? -18.674 0.507 20.962 1.00 97.25 171 LEU A O 1
ATOM 1374 N N . ASN A 1 172 ? -20.812 -0.163 21.100 1.00 96.81 172 ASN A N 1
ATOM 1375 C CA . ASN A 1 172 ? -20.848 -0.789 19.778 1.00 96.81 172 ASN A CA 1
ATOM 1376 C C . ASN A 1 172 ? -20.674 0.224 18.637 1.00 96.81 172 ASN A C 1
ATOM 1378 O O . ASN A 1 172 ? -20.011 -0.073 17.640 1.00 96.81 172 ASN A O 1
ATOM 1382 N N . GLN A 1 173 ? -21.242 1.425 18.762 1.00 97.69 173 GLN A N 1
ATOM 1383 C CA . GLN A 1 173 ? -21.044 2.498 17.787 1.00 97.69 173 GLN A CA 1
ATOM 1384 C C . GLN A 1 173 ? -19.587 2.972 17.762 1.00 97.69 173 GLN A C 1
ATOM 1386 O O . GLN A 1 173 ? -19.008 3.103 16.678 1.00 97.69 173 GLN A O 1
ATOM 1391 N N . ALA A 1 174 ? -18.977 3.179 18.933 1.00 97.69 174 ALA A N 1
ATOM 1392 C CA . ALA A 1 174 ? -17.574 3.566 19.055 1.00 97.69 174 ALA A CA 1
ATOM 1393 C C . ALA A 1 174 ? -16.648 2.490 18.462 1.00 97.69 174 ALA A C 1
ATOM 1395 O O . ALA A 1 174 ? -15.774 2.802 17.649 1.00 97.69 174 ALA A O 1
ATOM 1396 N N . TRP A 1 175 ? -16.907 1.217 18.779 1.00 98.19 175 TRP A N 1
ATOM 1397 C CA . TRP A 1 175 ? -16.191 0.068 18.225 1.00 98.19 175 TRP A CA 1
ATOM 1398 C C . TRP A 1 175 ? -16.317 -0.023 16.697 1.00 98.19 175 TRP A C 1
ATOM 1400 O O . TRP A 1 175 ? -15.314 -0.124 15.989 1.00 98.19 175 TRP A O 1
ATOM 1410 N N . SER A 1 176 ? -17.538 0.089 16.161 1.00 97.81 176 SER A N 1
ATOM 1411 C CA . SER A 1 176 ? -17.784 0.056 14.712 1.00 97.81 176 SER A CA 1
ATOM 1412 C C . SER A 1 176 ? -17.073 1.199 13.981 1.00 97.81 176 SER A C 1
ATOM 1414 O O . SER A 1 176 ? -16.516 1.000 12.900 1.00 97.81 176 SER A O 1
ATOM 1416 N N . SER A 1 177 ? -17.072 2.396 14.572 1.00 97.31 177 SER A N 1
ATOM 1417 C CA . SER A 1 177 ? -16.365 3.560 14.035 1.00 97.31 177 SER A CA 1
ATOM 1418 C C . SER A 1 177 ? -14.851 3.331 13.992 1.00 97.31 177 SER A C 1
ATOM 1420 O O . SER A 1 177 ? -14.228 3.550 12.951 1.00 97.31 177 SER A O 1
ATOM 1422 N N . LEU A 1 178 ? -14.267 2.821 15.083 1.00 97.69 178 LEU A N 1
ATOM 1423 C CA . LEU A 1 178 ? -12.842 2.497 15.160 1.00 97.69 178 LEU A CA 1
ATOM 1424 C C . LEU A 1 178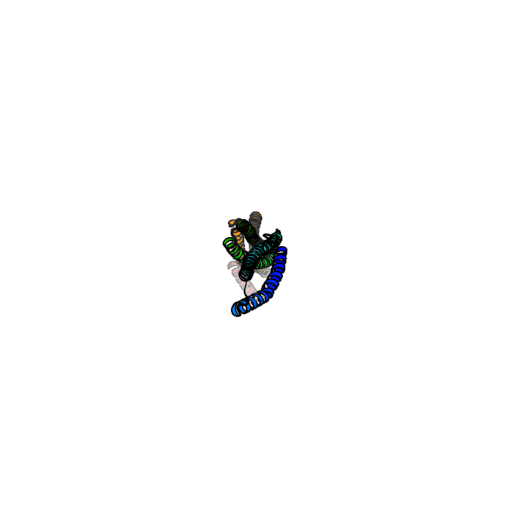 ? -12.440 1.447 14.114 1.00 97.69 178 LEU A C 1
ATOM 1426 O O . LEU A 1 178 ? -11.449 1.649 13.413 1.00 97.69 178 LEU A O 1
ATOM 1430 N N . GLY A 1 179 ? -13.234 0.382 13.958 1.00 97.94 179 GLY A N 1
ATOM 1431 C CA . GLY A 1 179 ? -13.011 -0.648 12.939 1.00 97.94 179 GLY A CA 1
ATOM 1432 C C . GLY A 1 179 ? -12.975 -0.065 11.525 1.00 97.94 179 GLY A C 1
ATOM 1433 O O . GLY A 1 179 ? -11.980 -0.213 10.821 1.00 97.94 179 GLY A O 1
ATOM 1434 N N . LYS A 1 180 ? -13.991 0.727 11.151 1.00 97.50 180 LYS A N 1
ATOM 1435 C CA . LYS A 1 180 ? -14.032 1.405 9.840 1.00 97.50 180 LYS A CA 1
ATOM 1436 C C . LYS A 1 180 ? -12.814 2.295 9.604 1.00 97.50 180 LYS A C 1
ATOM 1438 O O . LYS A 1 180 ? -12.297 2.350 8.492 1.00 97.50 180 LYS A O 1
ATOM 1443 N N . ARG A 1 181 ? -12.358 3.018 10.628 1.00 97.44 181 ARG A N 1
ATOM 1444 C CA . ARG A 1 181 ? -11.180 3.888 10.518 1.00 97.44 181 ARG A CA 1
ATOM 1445 C C . ARG A 1 181 ? -9.879 3.104 10.386 1.00 97.44 181 ARG A C 1
ATOM 1447 O O . ARG A 1 181 ? -8.986 3.556 9.670 1.00 97.44 181 ARG A O 1
ATOM 1454 N N . ALA A 1 182 ? -9.759 1.964 11.063 1.00 97.94 182 ALA A N 1
ATOM 1455 C CA . ALA A 1 182 ? -8.623 1.067 10.900 1.00 97.94 182 ALA A CA 1
ATOM 1456 C C . ALA A 1 182 ? -8.574 0.521 9.464 1.00 97.94 182 ALA A C 1
ATOM 1458 O O . ALA A 1 182 ? -7.554 0.688 8.798 1.00 97.94 182 ALA A O 1
ATOM 1459 N N . ASP A 1 183 ? -9.699 0.021 8.947 1.00 97.81 183 ASP A N 1
ATOM 1460 C CA . ASP A 1 183 ? -9.809 -0.484 7.572 1.00 97.81 183 ASP A CA 1
ATOM 1461 C C . ASP A 1 183 ? -9.468 0.595 6.531 1.00 97.81 183 ASP A C 1
ATOM 1463 O O . ASP A 1 183 ? -8.648 0.373 5.641 1.00 97.81 183 ASP A O 1
ATOM 1467 N N . GLN A 1 184 ? -10.010 1.809 6.683 1.00 96.94 184 GLN A N 1
ATOM 1468 C CA . GLN A 1 184 ? -9.685 2.945 5.809 1.00 96.94 184 GLN A CA 1
ATOM 1469 C C . GLN A 1 184 ? -8.195 3.300 5.843 1.00 96.94 184 GLN A C 1
ATOM 1471 O O . GLN A 1 184 ? -7.608 3.670 4.825 1.00 96.94 184 GLN A O 1
ATOM 1476 N N . ARG A 1 185 ? -7.559 3.222 7.018 1.00 97.50 185 ARG A N 1
ATOM 1477 C CA . ARG A 1 185 ? -6.119 3.460 7.131 1.00 97.50 185 ARG A CA 1
ATOM 1478 C C . ARG A 1 185 ? -5.328 2.368 6.414 1.00 97.50 185 ARG A C 1
ATOM 1480 O O . ARG A 1 185 ? -4.345 2.694 5.751 1.00 97.50 185 ARG A O 1
ATOM 1487 N N . LYS A 1 186 ? -5.736 1.107 6.547 1.00 97.88 186 LYS A N 1
ATOM 1488 C CA . LYS A 1 186 ? -5.117 -0.033 5.868 1.00 97.88 186 LYS A CA 1
ATOM 1489 C C . LYS A 1 186 ? -5.175 0.116 4.352 1.00 97.88 186 LYS A C 1
ATOM 1491 O O . LYS A 1 186 ? -4.146 -0.039 3.703 1.00 97.88 186 LYS A O 1
ATOM 1496 N N . GLU A 1 187 ? -6.338 0.483 3.819 1.00 97.25 187 GLU A N 1
ATOM 1497 C CA . GLU A 1 187 ? -6.544 0.751 2.392 1.00 97.25 187 GLU A CA 1
ATOM 1498 C C . GLU A 1 187 ? -5.603 1.859 1.900 1.00 97.25 187 GLU A C 1
ATOM 1500 O O . GLU A 1 187 ? -4.795 1.627 1.006 1.00 97.25 187 GLU A O 1
ATOM 1505 N N . LYS A 1 188 ? -5.579 3.016 2.576 1.00 97.12 188 LYS A N 1
ATOM 1506 C CA . LYS A 1 188 ? -4.677 4.126 2.216 1.00 97.12 188 LYS A CA 1
ATOM 1507 C C . LYS A 1 188 ? -3.190 3.772 2.313 1.00 97.12 188 LYS A C 1
ATOM 1509 O O . LYS A 1 188 ? -2.386 4.274 1.531 1.00 97.12 188 LYS A O 1
ATOM 1514 N N . LEU A 1 189 ? -2.795 2.942 3.284 1.00 98.19 189 LEU A N 1
ATOM 1515 C CA . LEU A 1 189 ? -1.423 2.426 3.373 1.00 98.19 189 LEU A CA 1
ATOM 1516 C C . LEU A 1 189 ? -1.108 1.452 2.229 1.00 98.19 189 LEU A C 1
ATOM 1518 O O . LEU A 1 189 ? 0.038 1.402 1.789 1.00 98.19 189 LEU A O 1
ATOM 1522 N N . GLY A 1 190 ? -2.095 0.686 1.760 1.00 98.25 190 GLY A N 1
ATOM 1523 C CA . GLY A 1 190 ? -1.998 -0.150 0.563 1.00 98.25 190 GLY A CA 1
ATOM 1524 C C . GLY A 1 190 ? -1.779 0.687 -0.696 1.00 98.25 190 GLY A C 1
ATOM 1525 O O . GLY A 1 190 ? -0.773 0.503 -1.375 1.00 98.25 190 GLY A O 1
ATOM 1526 N N . ASP A 1 191 ? -2.634 1.682 -0.927 1.00 97.88 191 ASP A N 1
ATOM 1527 C CA . ASP A 1 191 ? -2.500 2.612 -2.054 1.00 97.88 191 ASP A CA 1
ATOM 1528 C C . ASP A 1 191 ? -1.132 3.317 -2.038 1.00 97.88 191 ASP A C 1
ATOM 1530 O O . ASP A 1 191 ? -0.396 3.345 -3.024 1.00 97.88 191 ASP A O 1
ATOM 1534 N N . SER A 1 192 ? -0.725 3.838 -0.875 1.00 98.38 192 SER A N 1
ATOM 1535 C CA . SER A 1 192 ? 0.579 4.491 -0.736 1.00 98.38 192 SER A CA 1
ATOM 1536 C C . SER A 1 192 ? 1.742 3.537 -1.028 1.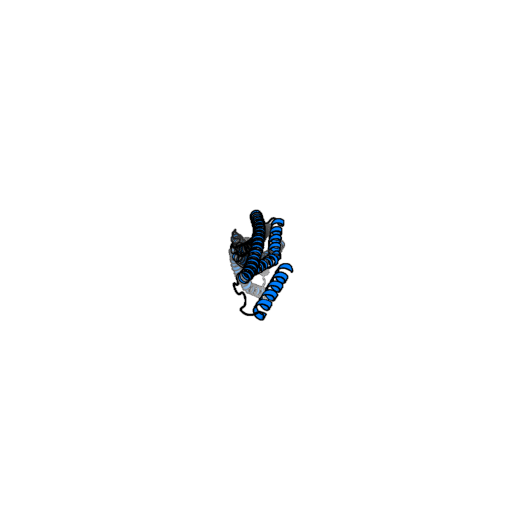00 98.38 192 SER A C 1
ATOM 1538 O O . SER A 1 192 ? 2.718 3.937 -1.664 1.00 98.38 192 SER A O 1
ATOM 1540 N N . HIS A 1 193 ? 1.644 2.271 -0.613 1.00 98.69 193 HIS A N 1
ATOM 1541 C CA . HIS A 1 193 ? 2.660 1.259 -0.900 1.00 98.69 193 HIS A CA 1
ATOM 1542 C C . HIS A 1 193 ? 2.790 1.027 -2.405 1.00 98.69 193 HIS A C 1
ATOM 1544 O O . HIS A 1 193 ? 3.906 1.022 -2.933 1.00 98.69 193 HIS A O 1
ATOM 1550 N N . ASP A 1 194 ? 1.663 0.877 -3.093 1.00 98.56 194 ASP A N 1
ATOM 1551 C CA . ASP A 1 194 ? 1.642 0.620 -4.527 1.00 98.56 194 ASP A CA 1
ATOM 1552 C C . ASP A 1 194 ? 2.173 1.812 -5.325 1.00 98.56 194 ASP A C 1
ATOM 1554 O O . ASP A 1 194 ? 2.988 1.622 -6.234 1.00 98.56 194 ASP A O 1
ATOM 1558 N N . LEU A 1 195 ? 1.838 3.041 -4.917 1.00 98.62 195 LEU A N 1
ATOM 1559 C CA . LEU A 1 195 ? 2.442 4.246 -5.482 1.00 98.62 195 LEU A CA 1
ATOM 1560 C C . LEU A 1 195 ? 3.958 4.281 -5.270 1.00 98.62 195 LEU A C 1
ATOM 1562 O O . LEU A 1 195 ? 4.704 4.524 -6.215 1.00 98.62 195 LEU A O 1
ATOM 1566 N N . GLN A 1 196 ? 4.441 4.042 -4.048 1.00 98.62 196 GLN A N 1
ATOM 1567 C CA . GLN A 1 196 ? 5.878 4.109 -3.766 1.00 98.62 196 GLN A CA 1
ATOM 1568 C C . GLN A 1 196 ? 6.666 3.015 -4.489 1.00 98.62 196 GLN A C 1
ATOM 1570 O O . GLN A 1 196 ? 7.791 3.258 -4.933 1.00 98.62 196 GLN A O 1
ATOM 1575 N N . ARG A 1 197 ? 6.069 1.833 -4.664 1.00 98.56 197 ARG A N 1
ATOM 1576 C CA . ARG A 1 197 ? 6.617 0.774 -5.512 1.00 98.56 197 ARG A CA 1
ATOM 1577 C C . ARG A 1 197 ? 6.699 1.227 -6.969 1.00 98.56 197 ARG A C 1
ATOM 1579 O O . ARG A 1 197 ? 7.776 1.157 -7.553 1.00 98.56 197 ARG A O 1
ATOM 1586 N N . PHE A 1 198 ? 5.608 1.755 -7.523 1.00 98.81 198 PHE A N 1
ATOM 1587 C CA . PHE A 1 198 ? 5.568 2.275 -8.892 1.00 98.81 198 PHE A CA 1
ATOM 1588 C C . PHE A 1 198 ? 6.630 3.366 -9.114 1.00 98.81 198 PHE A C 1
ATOM 1590 O O . PHE A 1 198 ? 7.398 3.310 -10.070 1.00 98.81 198 PHE A O 1
ATOM 1597 N N . LEU A 1 199 ? 6.753 4.327 -8.196 1.00 98.69 199 LEU A N 1
ATOM 1598 C CA . LEU A 1 199 ? 7.758 5.390 -8.279 1.00 98.69 199 LEU A CA 1
ATOM 1599 C C . LEU A 1 199 ? 9.198 4.876 -8.112 1.00 98.69 199 LEU A C 1
ATOM 1601 O O . LEU A 1 199 ? 10.134 5.493 -8.625 1.00 98.69 199 LEU A O 1
ATOM 1605 N N . SER A 1 200 ? 9.411 3.779 -7.381 1.00 98.44 200 SER A N 1
ATOM 1606 C CA . SER A 1 200 ? 10.712 3.100 -7.327 1.00 98.44 200 SER A CA 1
ATOM 1607 C C . SER A 1 200 ? 11.057 2.481 -8.680 1.00 98.44 200 SER A C 1
ATOM 1609 O O . SER A 1 200 ? 12.093 2.819 -9.247 1.00 98.44 200 SER A O 1
ATOM 1611 N N . ASP A 1 201 ? 10.150 1.673 -9.234 1.00 98.62 201 ASP A N 1
ATOM 1612 C CA . ASP A 1 201 ? 10.342 1.006 -10.525 1.00 98.62 201 ASP A CA 1
ATOM 1613 C C . ASP A 1 201 ? 10.560 2.031 -11.655 1.00 98.62 201 ASP A C 1
ATOM 1615 O O . ASP A 1 201 ? 11.443 1.862 -12.496 1.00 98.62 201 ASP A O 1
ATOM 1619 N N . PHE A 1 202 ? 9.821 3.147 -11.636 1.00 98.81 202 PHE A N 1
ATOM 1620 C CA . PHE A 1 202 ? 10.011 4.259 -12.570 1.00 98.81 202 PHE A CA 1
ATOM 1621 C C . PHE A 1 202 ? 11.431 4.838 -12.499 1.00 98.81 202 PHE A C 1
ATOM 1623 O O . PHE A 1 202 ? 12.077 5.022 -13.531 1.00 98.81 202 PHE A O 1
ATOM 1630 N N . ARG A 1 203 ? 11.935 5.126 -11.289 1.00 98.69 203 ARG A N 1
ATOM 1631 C CA . ARG A 1 203 ? 13.287 5.679 -11.095 1.00 98.69 203 ARG A CA 1
ATOM 1632 C C . ARG A 1 203 ? 14.362 4.715 -11.588 1.00 98.69 203 ARG A C 1
ATOM 1634 O O . ARG A 1 203 ? 15.304 5.153 -12.250 1.00 98.69 203 ARG A O 1
ATOM 1641 N N . ASP A 1 204 ? 14.196 3.426 -11.316 1.00 98.56 204 ASP A N 1
ATOM 1642 C CA . ASP A 1 204 ? 15.131 2.387 -11.747 1.00 98.56 204 ASP A CA 1
ATOM 1643 C C . ASP A 1 204 ? 15.157 2.252 -13.275 1.00 98.56 204 ASP A C 1
ATOM 1645 O O . ASP A 1 204 ? 16.230 2.188 -13.883 1.00 98.56 204 ASP A O 1
ATOM 1649 N N . LEU A 1 205 ? 13.986 2.273 -13.920 1.00 98.69 205 LEU A N 1
ATOM 1650 C CA . LEU A 1 205 ? 13.877 2.223 -15.378 1.00 98.69 205 LEU A CA 1
ATOM 1651 C C . LEU A 1 205 ? 14.437 3.484 -16.041 1.00 98.69 205 LEU A C 1
ATOM 1653 O O . LEU A 1 205 ? 15.199 3.367 -16.998 1.00 98.69 205 LEU A O 1
ATOM 1657 N N . MET A 1 206 ? 14.146 4.674 -15.513 1.00 98.75 206 MET A N 1
ATOM 1658 C CA . MET A 1 206 ? 14.720 5.930 -16.012 1.00 98.75 206 MET A CA 1
ATOM 1659 C C . MET A 1 206 ? 16.244 5.962 -15.881 1.00 98.75 206 MET A C 1
ATOM 1661 O O . MET A 1 206 ? 16.937 6.389 -16.804 1.00 98.75 206 MET A O 1
ATOM 1665 N N . SER A 1 207 ? 16.780 5.496 -14.749 1.00 98.62 207 SER A N 1
ATOM 1666 C CA . SER A 1 207 ? 18.227 5.377 -14.547 1.00 98.62 207 SER A CA 1
ATOM 1667 C C . SER A 1 207 ? 18.857 4.461 -15.598 1.00 98.62 207 SER A C 1
ATOM 1669 O O . SER A 1 207 ? 19.837 4.834 -16.245 1.00 98.62 207 SER A O 1
ATOM 1671 N N . TRP A 1 208 ? 18.242 3.301 -15.843 1.00 98.62 208 TRP A N 1
ATOM 1672 C CA . TRP A 1 208 ? 18.707 2.359 -16.857 1.00 98.62 208 TRP A CA 1
ATOM 1673 C C . TRP A 1 208 ? 18.642 2.946 -18.277 1.00 98.62 208 TRP A C 1
ATOM 1675 O O . TRP A 1 208 ? 19.628 2.846 -19.009 1.00 98.62 208 TRP A O 1
ATOM 1685 N N . ILE A 1 209 ? 17.544 3.622 -18.648 1.00 98.69 209 ILE A N 1
ATOM 1686 C CA . ILE A 1 209 ? 17.411 4.294 -19.956 1.00 98.69 209 ILE A CA 1
ATOM 1687 C C . ILE A 1 209 ? 18.540 5.304 -20.145 1.00 98.69 209 ILE A C 1
ATOM 1689 O O . ILE A 1 209 ? 19.200 5.297 -21.182 1.00 98.69 209 ILE A O 1
ATOM 1693 N N . ASN A 1 210 ? 18.792 6.151 -19.145 1.00 98.00 210 ASN A N 1
ATOM 1694 C CA . ASN A 1 210 ? 19.854 7.151 -19.213 1.00 98.00 210 ASN A CA 1
ATOM 1695 C C . ASN A 1 210 ? 21.245 6.512 -19.336 1.00 98.00 210 ASN A C 1
ATOM 1697 O O . ASN A 1 210 ? 22.085 7.021 -20.079 1.00 98.00 210 ASN A O 1
ATOM 1701 N N . GLY A 1 211 ? 21.473 5.381 -18.662 1.00 97.94 211 GLY A N 1
ATOM 1702 C CA . GLY A 1 211 ? 22.699 4.596 -18.791 1.00 97.94 211 GLY A CA 1
ATOM 1703 C C . GLY A 1 211 ? 22.926 4.091 -20.217 1.00 97.94 211 GLY A C 1
ATOM 1704 O O . GLY A 1 211 ? 23.961 4.391 -20.811 1.00 97.94 211 GLY A O 1
ATOM 1705 N N . ILE A 1 212 ? 21.947 3.387 -20.798 1.00 97.75 212 ILE A N 1
ATOM 1706 C CA . ILE A 1 212 ? 22.055 2.870 -22.174 1.00 97.75 212 ILE A CA 1
ATOM 1707 C C . ILE A 1 212 ? 22.138 4.014 -23.184 1.00 97.75 212 ILE A C 1
ATOM 1709 O O . ILE A 1 212 ? 22.954 3.955 -24.102 1.00 97.75 212 ILE A O 1
ATOM 1713 N N . ARG A 1 213 ? 21.360 5.087 -22.997 1.00 97.38 213 ARG A N 1
ATOM 1714 C CA . ARG A 1 213 ? 21.420 6.281 -23.848 1.00 97.38 213 ARG A CA 1
ATOM 1715 C C . ARG A 1 213 ? 22.832 6.859 -23.900 1.00 97.38 213 ARG A C 1
ATOM 1717 O O . ARG A 1 213 ? 23.305 7.192 -24.978 1.00 97.38 213 ARG A O 1
ATOM 1724 N N . GLY A 1 214 ? 23.526 6.926 -22.765 1.00 95.69 214 GLY A N 1
ATOM 1725 C CA . GLY A 1 214 ? 24.924 7.359 -22.722 1.00 95.69 214 GLY A CA 1
ATOM 1726 C C . GLY A 1 214 ? 25.866 6.487 -23.562 1.00 95.69 214 GLY A C 1
ATOM 1727 O O . GLY A 1 214 ? 26.818 7.008 -24.137 1.00 95.69 214 GLY A O 1
ATOM 1728 N N . LEU A 1 215 ? 25.592 5.184 -23.676 1.00 94.19 215 LEU A N 1
ATOM 1729 C CA . LEU A 1 215 ? 26.391 4.250 -24.478 1.00 94.19 215 LEU A CA 1
ATOM 1730 C C . LEU A 1 215 ? 26.102 4.379 -25.980 1.00 94.19 215 LEU A C 1
ATOM 1732 O O . LEU A 1 215 ? 27.031 4.392 -26.787 1.00 94.19 215 LEU A O 1
ATOM 1736 N N . VAL A 1 216 ? 24.827 4.506 -26.360 1.00 94.69 216 VAL A N 1
ATOM 1737 C CA . VAL A 1 216 ? 24.416 4.566 -27.775 1.00 94.69 216 VAL A CA 1
ATOM 1738 C C . VAL A 1 216 ? 24.571 5.958 -28.394 1.00 94.69 216 VAL A C 1
ATOM 1740 O O . VAL A 1 216 ? 24.539 6.077 -29.611 1.00 94.69 216 VAL A O 1
ATOM 1743 N N . SER A 1 217 ? 24.796 7.000 -27.592 1.00 92.38 217 SER A N 1
ATOM 1744 C CA . SER A 1 217 ? 25.006 8.377 -28.066 1.00 92.38 217 SER A CA 1
ATOM 1745 C C . SER A 1 217 ? 26.484 8.776 -28.206 1.00 92.38 217 SER A C 1
ATOM 1747 O O . SER A 1 217 ? 26.794 9.963 -28.226 1.00 92.38 217 SER A O 1
ATOM 1749 N N . SER A 1 218 ? 27.415 7.817 -28.261 1.00 90.94 218 SER A N 1
ATOM 1750 C CA . SER A 1 218 ? 28.834 8.118 -28.511 1.00 90.94 218 SER A CA 1
ATOM 1751 C C . SER A 1 218 ? 29.051 8.669 -29.927 1.00 90.94 218 SER A C 1
ATOM 1753 O O . SER A 1 218 ? 28.463 8.166 -30.881 1.00 90.94 218 SER A O 1
ATOM 1755 N N . ASP A 1 219 ? 29.957 9.640 -30.073 1.00 91.00 219 ASP A N 1
ATOM 1756 C CA . ASP A 1 219 ? 30.390 10.191 -31.368 1.00 91.00 219 ASP A CA 1
ATOM 1757 C C . ASP A 1 219 ? 31.630 9.479 -31.944 1.00 91.00 219 ASP A C 1
ATOM 1759 O O . ASP A 1 219 ? 32.115 9.828 -33.019 1.00 91.00 219 ASP A O 1
ATOM 1763 N N . GLU A 1 220 ? 32.176 8.479 -31.244 1.00 92.88 220 GLU A N 1
ATOM 1764 C CA . GLU A 1 220 ? 33.388 7.773 -31.674 1.00 92.88 220 GLU A CA 1
ATOM 1765 C C . GLU A 1 220 ? 33.182 7.074 -33.026 1.00 92.88 220 GLU A C 1
ATOM 1767 O O . GLU A 1 220 ? 32.185 6.384 -33.225 1.00 92.88 220 GLU A O 1
ATOM 1772 N N . LEU A 1 221 ? 34.131 7.219 -33.951 1.00 94.38 221 LEU A N 1
ATOM 1773 C CA . LEU A 1 221 ? 34.135 6.532 -35.243 1.00 94.38 221 LEU A CA 1
ATOM 1774 C C . LEU A 1 221 ? 35.499 5.886 -35.477 1.00 94.38 221 LEU A C 1
ATOM 1776 O O . LEU A 1 221 ? 36.538 6.443 -35.111 1.00 94.38 221 LEU A O 1
ATOM 1780 N N . ALA A 1 222 ? 35.490 4.719 -36.111 1.00 95.94 222 ALA A N 1
ATOM 1781 C CA . ALA A 1 222 ? 36.707 4.004 -36.451 1.00 95.94 222 ALA A CA 1
ATOM 1782 C C . ALA A 1 222 ? 37.403 4.607 -37.679 1.00 95.94 222 ALA A C 1
ATOM 1784 O O . ALA A 1 222 ? 36.796 5.293 -38.505 1.00 95.94 222 ALA A O 1
ATOM 1785 N N . LYS A 1 223 ? 38.705 4.332 -37.791 1.00 95.69 223 LYS A N 1
ATOM 1786 C CA . LYS A 1 223 ? 39.569 4.789 -38.894 1.00 95.69 223 LYS A CA 1
ATOM 1787 C C . LYS A 1 223 ? 40.008 3.656 -39.821 1.00 95.69 223 LYS A C 1
ATOM 1789 O O . LYS A 1 223 ? 40.787 3.891 -40.734 1.00 95.69 223 LYS A O 1
ATOM 1794 N N . ASP A 1 224 ? 39.531 2.447 -39.559 1.00 97.00 224 ASP A N 1
ATOM 1795 C CA . ASP A 1 224 ? 39.769 1.253 -40.353 1.00 97.00 224 ASP A CA 1
ATOM 1796 C C . ASP A 1 224 ? 38.533 0.341 -40.307 1.00 97.00 224 ASP A C 1
ATOM 1798 O O . ASP A 1 224 ? 37.598 0.555 -39.527 1.00 97.00 224 ASP A O 1
ATOM 1802 N N . VAL A 1 225 ? 38.516 -0.654 -41.194 1.00 97.81 225 VAL A N 1
ATOM 1803 C CA . VAL A 1 225 ? 37.392 -1.588 -41.357 1.00 97.81 225 VAL A CA 1
ATOM 1804 C C . VAL A 1 225 ? 37.178 -2.409 -40.086 1.00 97.81 225 VAL A C 1
ATOM 1806 O O . VAL A 1 225 ? 36.064 -2.461 -39.576 1.00 97.81 225 VAL A O 1
ATOM 1809 N N . THR A 1 226 ? 38.248 -2.983 -39.531 1.00 97.56 226 THR A N 1
ATOM 1810 C CA . THR A 1 226 ? 38.183 -3.840 -38.339 1.00 97.56 226 THR A CA 1
ATOM 1811 C C . THR A 1 226 ? 37.595 -3.105 -37.134 1.00 97.56 226 THR A C 1
ATOM 1813 O O . THR A 1 226 ? 36.761 -3.647 -36.413 1.00 97.56 226 THR A O 1
ATOM 1816 N N . GLY A 1 227 ? 38.003 -1.856 -36.903 1.00 97.81 227 GLY A N 1
ATOM 1817 C CA . GLY A 1 227 ? 37.465 -1.028 -35.832 1.00 97.81 227 GLY A CA 1
ATOM 1818 C C . GLY A 1 227 ? 36.000 -0.663 -36.061 1.00 97.81 227 GLY A C 1
ATOM 1819 O O . GLY A 1 227 ? 35.228 -0.635 -35.105 1.00 97.81 227 GLY A O 1
ATOM 1820 N N . ALA A 1 228 ? 35.593 -0.406 -37.310 1.00 97.69 228 ALA A N 1
ATOM 1821 C CA . ALA A 1 228 ? 34.201 -0.095 -37.635 1.00 97.69 228 ALA A CA 1
ATOM 1822 C C . ALA A 1 228 ? 33.289 -1.311 -37.400 1.00 97.69 228 ALA A C 1
ATOM 1824 O O . ALA A 1 228 ? 32.231 -1.174 -36.784 1.00 97.69 228 ALA A O 1
ATOM 1825 N N . GLU A 1 229 ? 33.730 -2.503 -37.809 1.00 97.75 229 GLU A N 1
ATOM 1826 C CA . GLU A 1 229 ? 33.044 -3.772 -37.536 1.00 97.75 229 GLU A CA 1
ATOM 1827 C C . GLU A 1 229 ? 32.921 -4.034 -36.028 1.00 97.75 229 GLU A C 1
ATOM 1829 O O . GLU A 1 229 ? 31.833 -4.354 -35.548 1.00 97.75 229 GLU A O 1
ATOM 1834 N N . ALA A 1 230 ? 33.991 -3.811 -35.257 1.00 97.75 230 ALA A N 1
ATOM 1835 C CA . ALA A 1 230 ? 33.969 -3.980 -33.804 1.00 97.75 230 ALA A CA 1
ATOM 1836 C C . ALA A 1 230 ? 32.996 -3.010 -33.104 1.00 97.75 230 ALA A C 1
ATOM 1838 O O . ALA A 1 230 ? 32.294 -3.391 -32.165 1.00 97.75 230 ALA A O 1
ATOM 1839 N N . LEU A 1 231 ? 32.916 -1.752 -33.559 1.00 97.50 231 LEU A N 1
ATOM 1840 C CA . LEU A 1 231 ? 31.937 -0.791 -33.038 1.00 97.50 231 LEU A CA 1
ATOM 1841 C C . LEU A 1 231 ? 30.496 -1.214 -33.358 1.00 97.50 231 LEU A C 1
ATOM 1843 O O . LEU A 1 231 ? 29.618 -1.055 -32.508 1.00 97.50 231 LEU A O 1
ATOM 1847 N N . LEU A 1 232 ? 30.245 -1.761 -34.551 1.00 97.44 232 LEU A N 1
ATOM 1848 C CA . LEU A 1 232 ? 28.934 -2.291 -34.937 1.00 97.44 232 LEU A CA 1
ATOM 1849 C C . LEU A 1 232 ? 28.530 -3.508 -34.105 1.00 97.44 232 LEU A C 1
ATOM 1851 O O . LEU A 1 232 ? 27.378 -3.589 -33.675 1.00 97.44 232 LEU A O 1
ATOM 1855 N N . GLU A 1 233 ? 29.463 -4.427 -33.855 1.00 97.50 233 GLU A N 1
ATOM 1856 C CA . GLU A 1 233 ? 29.237 -5.594 -33.000 1.00 97.50 233 GLU A CA 1
ATOM 1857 C C . GLU A 1 233 ? 28.857 -5.158 -31.580 1.00 97.50 233 GLU A C 1
ATOM 1859 O O . GLU A 1 233 ? 27.792 -5.528 -31.085 1.00 97.50 233 GLU A O 1
ATOM 1864 N N . ARG A 1 234 ? 29.636 -4.257 -30.971 1.00 96.62 234 ARG A N 1
ATOM 1865 C CA . ARG A 1 234 ? 29.326 -3.701 -29.645 1.00 96.62 234 ARG A CA 1
ATOM 1866 C C . ARG A 1 234 ? 27.978 -2.970 -29.608 1.00 96.62 234 ARG A C 1
ATOM 1868 O O . ARG A 1 234 ? 27.222 -3.090 -28.648 1.00 96.62 234 ARG A O 1
ATOM 1875 N N . HIS A 1 235 ? 27.632 -2.223 -30.656 1.00 97.44 235 HIS A N 1
ATOM 1876 C CA . HIS A 1 235 ? 26.323 -1.559 -30.747 1.00 97.44 235 HIS A CA 1
ATOM 1877 C C . HIS A 1 235 ? 25.157 -2.561 -30.819 1.00 97.44 235 HIS A C 1
ATOM 1879 O O . HIS A 1 235 ? 24.064 -2.299 -30.303 1.00 97.44 235 HIS A O 1
ATOM 1885 N N . GLN A 1 236 ? 25.387 -3.730 -31.422 1.00 97.81 236 GLN A N 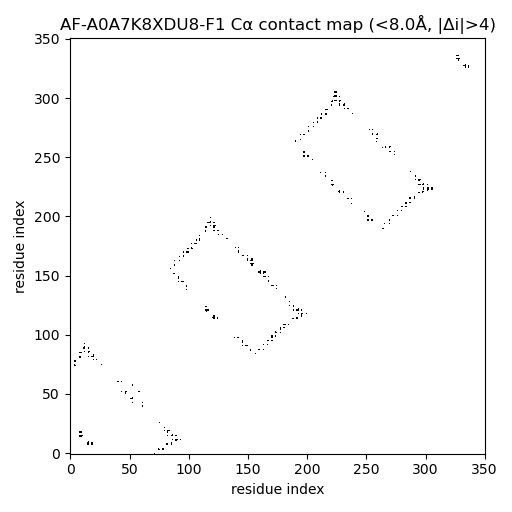1
ATOM 1886 C CA . GLN A 1 236 ? 24.429 -4.836 -31.456 1.00 97.81 236 GLN A CA 1
ATOM 1887 C C . GLN A 1 236 ? 24.276 -5.527 -30.087 1.00 97.81 236 GLN A C 1
ATOM 1889 O O . GLN A 1 236 ? 23.184 -5.999 -29.758 1.00 97.81 236 GLN A O 1
ATOM 1894 N N . GLU A 1 237 ? 25.313 -5.548 -29.249 1.00 97.44 237 GLU A N 1
ATOM 1895 C CA . GLU A 1 237 ? 25.194 -6.014 -27.858 1.00 97.44 237 GLU A CA 1
ATOM 1896 C C . GLU A 1 237 ? 24.212 -5.134 -27.074 1.00 97.44 237 GLU A C 1
ATOM 1898 O O . GLU A 1 237 ? 23.275 -5.649 -26.461 1.00 97.44 237 GLU A O 1
ATOM 1903 N N . HIS A 1 238 ? 24.325 -3.807 -27.201 1.00 97.00 238 HIS A N 1
ATOM 1904 C CA . HIS A 1 238 ? 23.385 -2.872 -26.572 1.00 97.00 238 HIS A CA 1
ATOM 1905 C C . HIS A 1 238 ? 21.944 -3.062 -27.065 1.00 97.00 238 HIS A C 1
ATOM 1907 O O . HIS A 1 238 ? 21.004 -2.899 -26.287 1.00 97.00 238 HIS A O 1
ATOM 1913 N N . ARG A 1 239 ? 21.740 -3.474 -28.326 1.00 97.75 239 ARG A N 1
ATOM 1914 C CA . ARG A 1 239 ? 20.403 -3.854 -28.814 1.00 97.75 239 ARG A CA 1
ATOM 1915 C C . ARG A 1 239 ? 19.830 -5.028 -28.031 1.00 97.75 239 ARG A C 1
ATOM 1917 O O . ARG A 1 239 ? 18.674 -4.993 -27.621 1.00 97.75 239 ARG A O 1
ATOM 1924 N N . THR A 1 240 ? 20.654 -6.046 -27.811 1.00 97.75 240 THR A N 1
ATOM 1925 C CA . THR A 1 240 ? 20.263 -7.246 -27.065 1.00 97.75 240 THR A CA 1
ATOM 1926 C C . THR A 1 240 ? 19.880 -6.893 -25.626 1.00 97.75 240 THR A C 1
ATOM 1928 O O . THR A 1 240 ? 18.888 -7.409 -25.112 1.00 97.75 240 THR A O 1
ATOM 1931 N N . GLU A 1 241 ? 20.607 -5.969 -24.988 1.00 96.94 241 GLU A N 1
ATOM 1932 C CA . GLU A 1 241 ? 20.255 -5.449 -23.659 1.00 96.94 241 GLU A CA 1
ATOM 1933 C C . GLU A 1 241 ? 18.905 -4.714 -23.652 1.00 96.94 241 GLU A C 1
ATOM 1935 O O . GLU A 1 241 ? 18.099 -4.916 -22.739 1.00 96.94 241 GLU A O 1
ATOM 1940 N N . ILE A 1 242 ? 18.635 -3.888 -24.671 1.00 97.88 242 ILE A N 1
ATOM 1941 C CA . ILE A 1 242 ? 17.356 -3.178 -24.820 1.00 97.88 242 ILE A CA 1
ATOM 1942 C C . ILE A 1 242 ? 16.199 -4.170 -24.967 1.00 97.88 242 ILE A C 1
ATOM 1944 O O . ILE A 1 242 ? 15.204 -4.072 -24.243 1.00 97.88 242 ILE A O 1
ATOM 1948 N N . ASP A 1 243 ? 16.347 -5.156 -25.852 1.00 98.00 243 ASP A N 1
ATOM 1949 C CA . ASP A 1 243 ? 15.321 -6.167 -26.114 1.00 98.00 243 ASP A CA 1
ATOM 1950 C C . ASP A 1 243 ? 15.041 -7.030 -24.875 1.00 98.00 243 ASP A C 1
ATOM 1952 O O . ASP A 1 243 ? 13.883 -7.286 -24.536 1.00 98.00 243 ASP A O 1
ATOM 1956 N N . ALA A 1 244 ? 16.084 -7.408 -24.129 1.00 97.75 244 ALA A N 1
ATOM 1957 C CA . ALA A 1 244 ? 15.943 -8.164 -22.886 1.00 97.75 244 ALA A CA 1
ATOM 1958 C C . ALA A 1 244 ? 15.149 -7.405 -21.806 1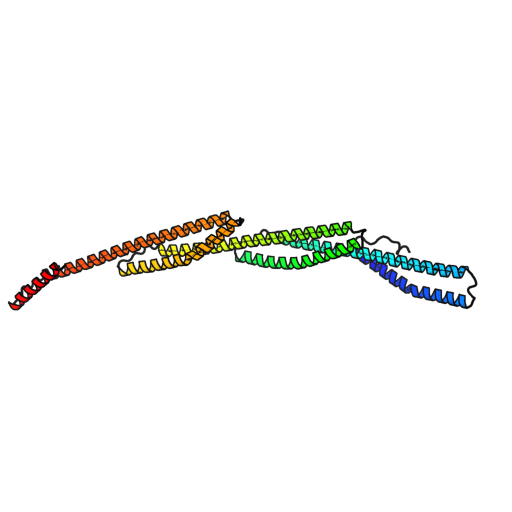.00 97.75 244 ALA A C 1
ATOM 1960 O O . ALA A 1 244 ? 14.545 -8.027 -20.926 1.00 97.75 244 ALA A O 1
ATOM 1961 N N . ARG A 1 245 ? 15.109 -6.066 -21.864 1.00 97.38 245 ARG A N 1
ATOM 1962 C CA . ARG A 1 245 ? 14.384 -5.228 -20.898 1.00 97.38 245 ARG A CA 1
ATOM 1963 C C . ARG A 1 245 ? 12.900 -5.048 -21.229 1.00 97.38 245 ARG A C 1
ATOM 1965 O O . ARG A 1 245 ? 12.149 -4.580 -20.371 1.00 97.38 245 ARG A O 1
ATOM 1972 N N . ALA A 1 246 ? 12.447 -5.448 -22.420 1.00 97.25 246 ALA A N 1
ATOM 1973 C CA . ALA A 1 246 ? 11.077 -5.224 -22.891 1.00 97.25 246 ALA A CA 1
ATOM 1974 C C . ALA A 1 246 ? 10.003 -5.740 -21.914 1.00 97.25 246 ALA A C 1
ATOM 1976 O O . ALA A 1 246 ? 9.038 -5.030 -21.625 1.00 97.25 246 ALA A O 1
ATOM 1977 N N . GLY A 1 247 ? 10.202 -6.932 -21.340 1.00 98.12 247 GLY A N 1
ATOM 1978 C CA . GLY A 1 247 ? 9.265 -7.513 -20.372 1.00 98.12 247 GLY A CA 1
ATOM 1979 C C . GLY A 1 247 ? 9.147 -6.710 -19.072 1.00 98.12 247 GLY A C 1
ATOM 1980 O O . GLY A 1 247 ? 8.059 -6.609 -18.509 1.00 98.12 247 GLY A O 1
ATOM 1981 N N . THR A 1 248 ? 10.233 -6.081 -18.609 1.00 98.31 248 THR A N 1
ATOM 1982 C CA . THR A 1 248 ? 10.208 -5.233 -17.406 1.00 98.31 248 THR A CA 1
ATOM 1983 C C . THR A 1 248 ? 9.389 -3.966 -17.641 1.00 98.31 248 THR A C 1
ATOM 1985 O O . THR A 1 248 ? 8.578 -3.598 -16.795 1.00 98.31 248 THR A O 1
ATOM 1988 N N . PHE A 1 249 ? 9.540 -3.332 -18.806 1.00 98.50 249 PHE A N 1
ATOM 1989 C CA . PHE A 1 249 ? 8.723 -2.173 -19.167 1.00 98.50 249 PHE A CA 1
ATOM 1990 C C . PHE A 1 249 ? 7.245 -2.524 -19.313 1.00 98.50 249 PHE A C 1
ATOM 1992 O O . PHE A 1 249 ? 6.396 -1.785 -18.826 1.00 98.50 249 PHE A O 1
ATOM 1999 N N . GLN A 1 250 ? 6.940 -3.664 -19.935 1.00 98.38 250 GLN A N 1
ATOM 2000 C CA . GLN A 1 250 ? 5.563 -4.131 -20.060 1.00 98.38 250 GLN A CA 1
ATOM 2001 C C . GLN A 1 250 ? 4.929 -4.381 -18.685 1.00 98.38 250 GLN A C 1
ATOM 2003 O O . GLN A 1 250 ? 3.785 -3.997 -18.461 1.00 98.38 250 GLN A O 1
ATOM 2008 N N . ALA A 1 251 ? 5.665 -4.993 -17.753 1.00 98.62 251 ALA A N 1
ATOM 2009 C CA . ALA A 1 251 ? 5.181 -5.211 -16.392 1.00 98.62 251 ALA A CA 1
ATOM 2010 C C . ALA A 1 251 ? 4.929 -3.886 -15.651 1.00 98.62 251 ALA A C 1
ATOM 2012 O O . ALA A 1 251 ? 3.901 -3.744 -14.992 1.00 98.62 251 ALA A O 1
ATOM 2013 N N . PHE A 1 252 ? 5.829 -2.906 -15.794 1.00 98.75 252 PHE A N 1
ATOM 2014 C CA . PHE A 1 252 ? 5.656 -1.566 -15.229 1.00 98.75 252 PHE A CA 1
ATOM 2015 C C . PHE A 1 252 ? 4.417 -0.857 -15.793 1.00 98.75 252 PHE A C 1
ATOM 2017 O O . PHE A 1 252 ? 3.607 -0.325 -15.035 1.00 98.75 252 PHE A O 1
ATOM 2024 N N . GLU A 1 253 ? 4.233 -0.895 -17.115 1.00 98.62 253 GLU A N 1
ATOM 2025 C CA . GLU A 1 253 ? 3.072 -0.304 -17.779 1.00 98.62 253 GLU A CA 1
ATOM 2026 C C . GLU A 1 253 ? 1.772 -0.971 -17.320 1.00 98.62 253 GLU A C 1
ATOM 2028 O O . GLU A 1 253 ? 0.832 -0.285 -16.929 1.00 98.62 253 GLU A O 1
ATOM 2033 N N . GLN A 1 254 ? 1.729 -2.306 -17.286 1.00 98.69 254 GLN A N 1
ATOM 2034 C CA . GLN A 1 254 ? 0.570 -3.053 -16.793 1.00 98.69 254 GLN A CA 1
ATOM 2035 C C . GLN A 1 254 ? 0.240 -2.704 -15.343 1.00 98.69 254 GLN A C 1
ATOM 2037 O O . GLN A 1 254 ? -0.933 -2.524 -15.020 1.00 98.69 254 GLN A O 1
ATOM 2042 N N . PHE A 1 255 ? 1.251 -2.579 -14.481 1.00 98.75 255 PHE A N 1
ATOM 2043 C CA . PHE A 1 255 ? 1.047 -2.181 -13.094 1.00 98.75 255 PHE A CA 1
ATOM 2044 C C . PHE A 1 255 ? 0.471 -0.761 -12.999 1.00 98.75 255 PHE A C 1
ATOM 2046 O O . PHE A 1 255 ? -0.550 -0.560 -12.346 1.00 98.75 255 PHE A O 1
ATOM 2053 N N . GLY A 1 256 ? 1.034 0.206 -13.729 1.00 98.75 256 GLY A N 1
ATOM 2054 C CA . GLY A 1 256 ? 0.493 1.566 -13.784 1.00 98.75 256 GLY A CA 1
ATOM 2055 C C . GLY A 1 256 ? -0.947 1.618 -14.312 1.00 98.75 256 GLY A C 1
ATOM 2056 O O . GLY A 1 256 ? -1.801 2.266 -13.711 1.00 98.75 256 GLY A O 1
ATOM 2057 N N . GLN A 1 257 ? -1.256 0.880 -15.383 1.00 98.62 257 GLN A N 1
ATOM 2058 C CA . GLN A 1 257 ? -2.613 0.797 -15.938 1.00 98.62 257 GLN A CA 1
ATOM 2059 C C . GLN A 1 257 ? -3.607 0.156 -14.961 1.00 98.62 257 GLN A C 1
ATOM 2061 O O . GLN A 1 257 ? -4.754 0.593 -14.879 1.00 98.62 257 GLN A O 1
ATOM 2066 N N . GLN A 1 258 ? -3.180 -0.844 -14.182 1.00 98.62 258 GLN A N 1
ATOM 2067 C CA . GLN A 1 258 ? -4.004 -1.411 -13.113 1.00 98.62 258 GLN A CA 1
ATOM 2068 C C . GLN A 1 258 ? -4.327 -0.361 -12.049 1.00 98.62 258 GLN A C 1
ATOM 2070 O O . GLN A 1 258 ? -5.488 -0.245 -11.665 1.00 98.62 258 GLN A O 1
ATOM 2075 N N . LEU A 1 259 ? -3.353 0.437 -11.603 1.00 98.44 259 LEU A N 1
ATOM 2076 C CA . LEU A 1 259 ? -3.604 1.500 -10.622 1.00 98.44 259 LEU A CA 1
ATOM 2077 C C . LEU A 1 259 ? -4.593 2.548 -11.155 1.00 98.44 259 LEU A C 1
ATOM 2079 O O . LEU A 1 259 ? -5.505 2.965 -10.440 1.00 98.44 259 LEU A O 1
ATOM 2083 N N . LEU A 1 260 ? -4.474 2.924 -12.431 1.00 98.50 260 LEU A N 1
ATOM 2084 C CA . LEU A 1 260 ? -5.421 3.833 -13.082 1.00 98.50 260 LEU A CA 1
ATOM 2085 C C . LEU A 1 260 ? -6.831 3.234 -13.174 1.00 98.50 260 LEU A C 1
ATOM 2087 O O . LEU A 1 260 ? -7.810 3.921 -12.887 1.00 98.50 260 LEU A O 1
ATOM 2091 N N . ALA A 1 261 ? -6.947 1.954 -13.537 1.00 98.12 261 ALA A N 1
ATOM 2092 C CA . ALA A 1 261 ? -8.233 1.267 -13.658 1.00 98.12 261 ALA A CA 1
ATOM 2093 C C . ALA A 1 261 ? -8.982 1.165 -12.319 1.00 98.12 261 ALA A C 1
ATOM 2095 O O . ALA A 1 261 ? -10.209 1.246 -12.299 1.00 98.12 261 ALA A O 1
ATOM 2096 N N . HIS A 1 262 ? -8.253 1.037 -11.206 1.00 96.56 262 HIS A N 1
ATOM 2097 C CA . HIS A 1 262 ? -8.825 1.042 -9.856 1.00 96.56 262 HIS A CA 1
ATOM 2098 C C . HIS A 1 262 ? -9.091 2.454 -9.308 1.00 96.56 262 HIS A C 1
ATOM 2100 O O . HIS A 1 262 ? -9.596 2.587 -8.198 1.00 96.56 262 HIS A O 1
ATOM 2106 N N . GLY A 1 263 ? -8.791 3.515 -10.067 1.00 96.94 263 GLY A N 1
ATOM 2107 C CA . GLY A 1 263 ? -9.045 4.890 -9.639 1.00 96.94 263 GLY A CA 1
ATOM 2108 C C . GLY A 1 263 ? -8.122 5.361 -8.515 1.00 96.94 263 GLY A C 1
ATOM 2109 O O . GLY A 1 263 ? -8.552 6.127 -7.655 1.00 96.94 263 GLY A O 1
ATOM 2110 N N . HIS A 1 264 ? -6.861 4.915 -8.518 1.00 98.00 264 HIS A N 1
ATOM 2111 C CA . HIS A 1 264 ? -5.872 5.262 -7.499 1.00 98.00 264 HIS A CA 1
ATOM 2112 C C . HIS A 1 264 ? -5.769 6.787 -7.285 1.00 98.00 264 HIS A C 1
ATOM 2114 O O . HIS A 1 264 ? -5.773 7.560 -8.250 1.00 98.00 264 HIS A O 1
ATOM 2120 N N . TYR A 1 265 ? -5.621 7.245 -6.035 1.00 97.06 265 TYR A N 1
ATOM 2121 C CA . TYR A 1 265 ? -5.661 8.679 -5.693 1.00 97.06 265 TYR A CA 1
ATOM 2122 C C . TYR A 1 265 ? -4.610 9.523 -6.441 1.00 97.06 265 TYR A C 1
ATOM 2124 O O . TYR A 1 265 ? -4.841 10.690 -6.752 1.00 97.06 265 TYR A O 1
ATOM 2132 N N . ALA A 1 266 ? -3.461 8.921 -6.761 1.00 97.69 266 ALA A N 1
ATOM 2133 C CA . ALA A 1 266 ? -2.363 9.534 -7.514 1.00 97.69 266 ALA A CA 1
ATOM 2134 C C . ALA A 1 266 ? -2.434 9.283 -9.035 1.00 97.69 266 ALA A C 1
ATOM 2136 O O . ALA A 1 266 ? -1.416 9.342 -9.721 1.00 97.69 266 ALA A O 1
ATOM 2137 N N . SER A 1 267 ? -3.620 9.004 -9.587 1.00 98.50 267 SER A N 1
ATOM 2138 C CA . SER A 1 267 ? -3.806 8.754 -11.028 1.00 98.50 267 SER A CA 1
ATOM 2139 C C . SER A 1 267 ? -3.157 9.803 -11.954 1.00 98.50 267 SER A C 1
ATOM 2141 O O . SER A 1 267 ? -2.556 9.397 -12.949 1.00 98.50 267 SER A O 1
ATOM 2143 N N . PRO A 1 268 ? -3.207 11.124 -11.667 1.00 98.62 268 PRO A N 1
ATOM 2144 C CA . PRO A 1 268 ? -2.530 12.119 -12.502 1.00 98.62 268 PRO A CA 1
ATOM 2145 C C . PRO A 1 268 ? -1.011 11.915 -12.576 1.00 98.62 268 PRO A C 1
ATOM 2147 O O . PRO A 1 268 ? -0.446 11.964 -13.664 1.00 98.62 268 PRO A O 1
ATOM 2150 N N . GLU A 1 269 ? -0.369 11.638 -11.439 1.00 98.50 269 GLU A N 1
ATOM 2151 C CA . GLU A 1 269 ? 1.076 11.398 -11.361 1.00 98.50 269 GLU A CA 1
ATOM 2152 C C . GLU A 1 269 ? 1.452 10.081 -12.048 1.00 98.50 269 GLU A C 1
ATOM 2154 O O . GLU A 1 269 ? 2.387 10.045 -12.842 1.00 98.50 269 GLU A O 1
ATOM 2159 N N . ILE A 1 270 ? 0.691 9.009 -11.806 1.00 98.81 270 ILE A N 1
ATOM 2160 C CA . ILE A 1 270 ? 0.923 7.700 -12.435 1.00 98.81 270 ILE A CA 1
ATOM 2161 C C . ILE A 1 270 ? 0.868 7.821 -13.959 1.00 98.81 270 ILE A C 1
ATOM 2163 O O . ILE A 1 270 ? 1.767 7.339 -14.648 1.00 98.81 270 ILE A O 1
ATOM 2167 N N . LYS A 1 271 ? -0.152 8.509 -14.485 1.00 98.75 271 LYS A N 1
ATOM 2168 C CA . LYS A 1 271 ? -0.290 8.744 -15.923 1.00 98.75 271 LYS A CA 1
ATOM 2169 C C . LYS A 1 271 ? 0.887 9.543 -16.482 1.00 98.75 271 LYS A C 1
ATOM 2171 O O . LYS A 1 271 ? 1.463 9.139 -17.483 1.00 98.75 271 LYS A O 1
ATOM 2176 N N . GLU A 1 272 ? 1.278 10.626 -15.812 1.00 98.81 272 GLU A N 1
ATOM 2177 C CA . GLU A 1 272 ? 2.436 11.429 -16.213 1.00 98.81 272 GLU A CA 1
ATOM 2178 C C . GLU A 1 272 ? 3.712 10.577 -16.304 1.00 98.81 272 GLU A C 1
ATOM 2180 O O . GLU A 1 272 ? 4.445 10.664 -17.285 1.00 98.81 272 GLU A O 1
ATOM 2185 N N . LYS A 1 273 ? 3.981 9.719 -15.311 1.00 98.75 273 LYS A N 1
ATOM 2186 C CA . LYS A 1 273 ? 5.176 8.861 -15.318 1.00 98.75 273 LYS A CA 1
ATOM 2187 C C . LYS A 1 273 ? 5.127 7.773 -16.388 1.00 98.75 273 LYS A C 1
ATOM 2189 O O . LYS A 1 273 ? 6.174 7.463 -16.951 1.00 98.75 273 LYS A O 1
ATOM 2194 N N . LEU A 1 274 ? 3.950 7.220 -16.685 1.00 98.81 274 LEU A N 1
ATOM 2195 C CA . LEU A 1 274 ? 3.768 6.302 -17.814 1.00 98.81 274 LEU A CA 1
ATOM 2196 C C . LEU A 1 274 ? 4.093 6.997 -19.142 1.00 98.81 274 LEU A C 1
ATOM 2198 O O . LEU A 1 274 ? 4.909 6.481 -19.902 1.00 98.81 274 LEU A O 1
ATOM 2202 N N . ASP A 1 275 ? 3.523 8.183 -19.372 1.00 98.75 275 ASP A N 1
ATOM 2203 C CA . ASP A 1 275 ? 3.725 8.959 -20.601 1.00 98.75 275 ASP A CA 1
ATOM 2204 C C . ASP A 1 275 ? 5.203 9.362 -20.770 1.00 98.75 275 ASP A C 1
ATOM 2206 O O . ASP A 1 275 ? 5.774 9.220 -21.853 1.00 98.75 275 ASP A O 1
ATOM 2210 N N . ILE A 1 276 ? 5.857 9.812 -19.688 1.00 98.81 276 ILE A N 1
ATOM 2211 C CA . ILE A 1 276 ? 7.296 10.117 -19.692 1.00 98.81 276 ILE A CA 1
ATOM 2212 C C . ILE A 1 276 ? 8.099 8.872 -20.064 1.00 98.81 276 ILE A C 1
ATOM 2214 O O . ILE A 1 276 ? 8.955 8.938 -20.942 1.00 98.81 276 ILE A O 1
ATOM 2218 N N . LEU A 1 277 ? 7.845 7.734 -19.414 1.00 98.56 277 LEU A N 1
ATOM 2219 C CA . LEU A 1 277 ? 8.645 6.538 -19.654 1.00 98.56 277 LEU A CA 1
ATOM 2220 C C . LEU A 1 277 ? 8.472 6.010 -21.085 1.00 98.56 277 LEU A C 1
ATOM 2222 O O . LEU A 1 277 ? 9.445 5.564 -21.690 1.00 98.56 277 LEU A O 1
ATOM 2226 N N . ASP A 1 278 ? 7.263 6.078 -21.640 1.00 98.50 278 ASP A N 1
ATOM 2227 C CA . ASP A 1 278 ? 6.995 5.691 -23.028 1.00 98.50 278 ASP A CA 1
ATOM 2228 C C . ASP A 1 278 ? 7.741 6.581 -24.036 1.00 98.50 278 ASP A C 1
ATOM 2230 O O . ASP A 1 278 ? 8.415 6.088 -24.951 1.00 98.50 278 ASP A O 1
ATOM 2234 N N . GLN A 1 279 ? 7.718 7.898 -23.811 1.00 98.62 279 GLN A N 1
ATOM 2235 C CA . GLN A 1 279 ? 8.461 8.855 -24.628 1.00 98.62 279 GLN A CA 1
ATOM 2236 C C . GLN A 1 279 ? 9.974 8.594 -24.564 1.00 98.62 279 GLN A C 1
ATOM 2238 O O . GLN A 1 279 ? 10.647 8.523 -25.594 1.00 98.62 279 GLN A O 1
ATOM 2243 N N . GLU A 1 280 ? 10.512 8.377 -23.365 1.00 98.50 280 GLU A N 1
ATOM 2244 C CA . GLU A 1 280 ? 11.938 8.129 -23.140 1.00 98.50 280 GLU A CA 1
ATOM 2245 C C . GLU A 1 280 ? 12.419 6.824 -23.796 1.00 98.50 280 GLU A C 1
ATOM 2247 O O . GLU A 1 280 ? 13.531 6.773 -24.337 1.00 98.50 280 GLU A O 1
ATOM 2252 N N . ARG A 1 281 ? 11.574 5.784 -23.817 1.00 98.00 281 ARG A N 1
ATOM 2253 C CA . ARG A 1 281 ? 11.830 4.537 -24.559 1.00 98.00 281 ARG A CA 1
ATOM 2254 C C . ARG A 1 281 ? 11.847 4.770 -26.063 1.00 98.00 281 ARG A C 1
ATOM 2256 O O . ARG A 1 281 ? 12.753 4.294 -26.745 1.00 98.00 281 ARG A O 1
ATOM 2263 N N . THR A 1 282 ? 10.872 5.516 -26.570 1.00 98.19 282 THR A N 1
ATOM 2264 C CA . THR A 1 282 ? 10.794 5.863 -27.992 1.00 98.19 282 THR A CA 1
ATOM 2265 C C . THR A 1 282 ? 12.033 6.641 -28.436 1.00 98.19 282 THR A C 1
ATOM 2267 O O . THR A 1 282 ? 12.586 6.383 -29.506 1.00 98.19 282 THR A O 1
ATOM 2270 N N . ASP A 1 283 ? 12.514 7.569 -27.614 1.00 98.25 283 ASP A N 1
ATOM 2271 C CA . ASP A 1 283 ? 13.701 8.358 -27.937 1.00 98.25 283 ASP A CA 1
ATOM 2272 C C . ASP A 1 283 ? 15.003 7.563 -27.796 1.00 98.25 283 ASP A C 1
ATOM 2274 O O . ASP A 1 283 ? 15.930 7.776 -28.579 1.00 98.25 283 ASP A O 1
ATOM 2278 N N . LEU A 1 284 ? 15.069 6.594 -26.875 1.00 98.19 284 LEU A N 1
ATOM 2279 C CA . LEU A 1 284 ? 16.180 5.641 -26.818 1.00 98.19 284 LEU A CA 1
ATOM 2280 C C . LEU A 1 284 ? 16.273 4.804 -28.103 1.00 98.19 284 LEU A C 1
ATOM 2282 O O . LEU A 1 284 ? 17.362 4.656 -28.656 1.00 98.19 284 LEU A O 1
ATOM 2286 N N . GLU A 1 285 ? 15.143 4.303 -28.604 1.00 97.75 285 GLU A N 1
ATOM 2287 C CA . GLU A 1 285 ? 15.091 3.541 -29.856 1.00 97.75 285 GLU A CA 1
ATOM 2288 C C . GLU A 1 285 ? 15.585 4.385 -31.040 1.00 97.75 285 GLU A C 1
ATOM 2290 O O . GLU A 1 285 ? 16.438 3.948 -31.814 1.00 97.75 285 GLU A O 1
ATOM 2295 N N . LYS A 1 286 ? 15.117 5.636 -31.149 1.00 97.75 286 LYS A N 1
ATOM 2296 C CA . LYS A 1 286 ? 15.588 6.566 -32.187 1.00 97.75 286 LYS A CA 1
ATOM 2297 C C . LYS A 1 286 ? 17.096 6.797 -32.104 1.00 97.75 286 LYS A C 1
ATOM 2299 O O . LYS A 1 286 ? 17.759 6.750 -33.137 1.00 97.75 286 LYS A O 1
ATOM 2304 N N . ALA A 1 287 ? 17.632 7.031 -30.904 1.00 97.75 287 ALA A N 1
ATOM 2305 C CA . ALA A 1 287 ? 19.065 7.237 -30.704 1.00 97.75 287 ALA A CA 1
ATOM 2306 C C . ALA A 1 287 ? 19.875 6.001 -31.130 1.00 97.75 287 ALA A C 1
ATOM 2308 O O . ALA A 1 287 ? 20.871 6.128 -31.842 1.00 97.75 287 ALA A O 1
ATOM 2309 N N . TRP A 1 288 ? 19.408 4.799 -30.775 1.00 97.88 288 TRP A N 1
ATOM 2310 C CA . TRP A 1 288 ? 20.048 3.551 -31.189 1.00 97.88 288 TRP A CA 1
ATOM 2311 C C . TRP A 1 288 ? 20.068 3.393 -32.719 1.00 97.88 288 TRP A C 1
ATOM 2313 O O . TRP A 1 288 ? 21.116 3.074 -33.288 1.00 97.88 288 TRP A O 1
ATOM 2323 N N . VAL A 1 289 ? 18.947 3.664 -33.400 1.00 97.62 289 VAL A N 1
ATOM 2324 C CA . VAL A 1 289 ? 18.852 3.590 -34.872 1.00 97.62 289 VAL A CA 1
ATOM 2325 C C . VAL A 1 289 ? 19.759 4.622 -35.543 1.00 97.62 289 VAL A C 1
ATOM 2327 O O . VAL A 1 289 ? 20.468 4.297 -36.495 1.00 97.62 289 VAL A O 1
ATOM 2330 N N . GLN A 1 290 ? 19.774 5.860 -35.044 1.00 96.81 290 GLN A N 1
ATOM 2331 C CA . GLN A 1 290 ? 20.640 6.918 -35.572 1.00 96.81 290 GLN A CA 1
ATOM 2332 C C . GLN A 1 290 ? 22.116 6.540 -35.461 1.00 96.81 290 GLN A C 1
ATOM 2334 O O . GLN A 1 290 ? 22.857 6.644 -36.440 1.00 96.81 290 GLN A O 1
ATOM 2339 N N . ARG A 1 291 ? 22.533 6.035 -34.296 1.00 97.38 291 ARG A N 1
ATOM 2340 C CA . ARG A 1 291 ? 23.904 5.575 -34.087 1.00 97.38 291 ARG A CA 1
ATOM 2341 C C . ARG A 1 291 ? 24.262 4.416 -35.007 1.00 97.38 291 ARG A C 1
ATOM 2343 O O . ARG A 1 291 ? 25.352 4.415 -35.575 1.00 97.38 291 ARG A O 1
ATOM 2350 N N . ARG A 1 292 ? 23.342 3.466 -35.201 1.00 97.50 292 ARG A N 1
ATOM 2351 C CA . ARG A 1 292 ? 23.542 2.349 -36.129 1.00 97.50 292 ARG A CA 1
ATOM 2352 C C . ARG A 1 292 ? 23.822 2.851 -37.546 1.00 97.50 292 ARG A C 1
ATOM 2354 O O . ARG A 1 292 ? 24.821 2.455 -38.134 1.00 97.50 292 ARG A O 1
ATOM 2361 N N . MET A 1 293 ? 23.007 3.785 -38.040 1.00 97.12 293 MET A N 1
ATOM 2362 C CA . MET A 1 293 ? 23.184 4.380 -39.367 1.00 97.12 293 MET A CA 1
ATOM 2363 C C . MET A 1 293 ? 24.556 5.054 -39.524 1.00 97.12 293 MET A C 1
ATOM 2365 O O . MET A 1 293 ? 25.206 4.886 -40.552 1.00 97.12 293 MET A O 1
ATOM 2369 N N . MET A 1 294 ? 25.017 5.794 -38.510 1.00 97.25 294 MET A N 1
ATOM 2370 C CA . MET A 1 294 ? 26.340 6.433 -38.536 1.00 97.25 294 MET A CA 1
ATOM 2371 C C . MET A 1 294 ? 27.484 5.414 -38.579 1.00 97.25 294 MET A C 1
ATOM 2373 O O . MET A 1 294 ? 28.463 5.619 -39.294 1.00 97.25 294 MET A O 1
ATOM 2377 N N . LEU A 1 295 ? 27.373 4.323 -37.818 1.00 97.62 295 LEU A N 1
ATOM 2378 C CA . LEU A 1 295 ? 28.380 3.263 -37.800 1.00 97.62 295 LEU A CA 1
ATOM 2379 C C . LEU A 1 295 ? 28.423 2.489 -39.124 1.00 97.62 295 LEU A C 1
ATOM 2381 O O . LEU A 1 295 ? 29.514 2.226 -39.625 1.00 97.62 295 LEU A O 1
ATOM 2385 N N . ASP A 1 296 ? 27.265 2.195 -39.721 1.00 97.75 296 ASP A N 1
ATOM 2386 C CA . ASP A 1 296 ? 27.190 1.549 -41.037 1.00 97.75 296 ASP A CA 1
ATOM 2387 C C . ASP A 1 296 ? 27.830 2.447 -42.121 1.00 97.75 296 ASP A C 1
ATOM 2389 O O . ASP A 1 296 ? 28.676 1.988 -42.886 1.00 97.75 296 ASP A O 1
ATOM 2393 N N . GLN A 1 297 ? 27.537 3.756 -42.121 1.00 97.81 297 GLN A N 1
ATOM 2394 C CA . GLN A 1 297 ? 28.184 4.725 -43.024 1.00 97.81 297 GLN A CA 1
ATOM 2395 C C . GLN A 1 297 ? 29.702 4.816 -42.810 1.00 97.81 297 GLN A C 1
ATOM 2397 O O . GLN A 1 297 ? 30.467 4.962 -43.764 1.00 97.81 297 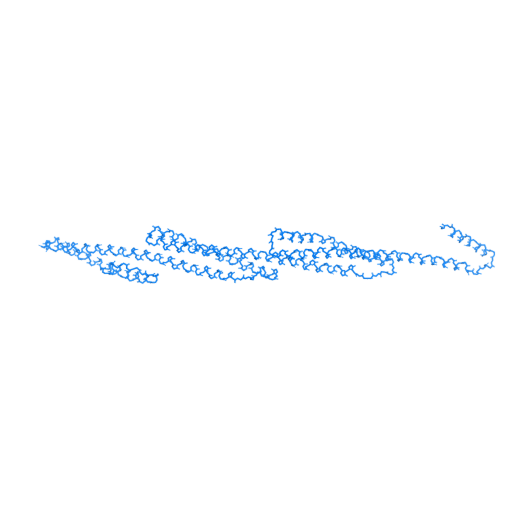GLN A O 1
ATOM 2402 N N . CYS A 1 298 ? 30.156 4.739 -41.556 1.00 97.88 298 CYS A N 1
ATOM 2403 C CA . CYS A 1 298 ? 31.578 4.715 -41.236 1.00 97.88 298 CYS A CA 1
ATOM 2404 C C . CYS A 1 298 ? 32.251 3.467 -41.815 1.00 97.88 298 CYS A C 1
ATOM 2406 O O . CYS A 1 298 ? 33.299 3.590 -42.445 1.00 97.88 298 CYS A O 1
ATOM 2408 N N . LEU A 1 299 ? 31.635 2.291 -41.663 1.00 98.19 299 LEU A N 1
ATOM 2409 C CA . LEU A 1 299 ? 32.144 1.046 -42.233 1.00 98.19 299 LEU A CA 1
ATOM 2410 C C . LEU A 1 299 ? 32.256 1.130 -43.761 1.00 98.19 299 LEU A C 1
ATOM 2412 O O . LEU A 1 299 ? 33.308 0.799 -44.308 1.00 98.19 299 LEU A O 1
ATOM 2416 N N . GLU A 1 300 ? 31.217 1.618 -44.443 1.00 98.19 300 GLU A N 1
ATOM 2417 C CA . GLU A 1 300 ? 31.236 1.813 -45.899 1.00 98.19 300 GLU A CA 1
ATOM 2418 C C . GLU A 1 300 ? 32.387 2.730 -46.339 1.00 98.19 300 GLU A C 1
ATOM 2420 O O . GLU A 1 300 ? 33.115 2.407 -47.281 1.00 98.19 300 GLU A O 1
ATOM 2425 N N . LEU A 1 301 ? 32.604 3.839 -45.623 1.00 97.94 301 LEU A N 1
ATOM 2426 C CA . LEU A 1 301 ? 33.706 4.759 -45.904 1.00 97.94 301 LEU A CA 1
ATOM 2427 C C . LEU A 1 301 ? 35.077 4.091 -45.719 1.00 97.94 301 LEU A C 1
ATOM 2429 O O . LEU A 1 301 ? 35.958 4.267 -46.559 1.00 97.94 301 LEU A O 1
ATOM 2433 N N . GLN A 1 302 ? 35.271 3.316 -44.646 1.00 98.12 302 GLN A N 1
ATOM 2434 C CA . GLN A 1 302 ? 36.552 2.640 -44.417 1.00 98.12 302 GLN A CA 1
ATOM 2435 C C . GLN A 1 302 ? 36.810 1.512 -45.419 1.00 98.12 302 GLN A C 1
ATOM 2437 O O . GLN A 1 302 ? 37.954 1.315 -45.829 1.00 98.12 302 GLN A O 1
ATOM 2442 N N . LEU A 1 303 ? 35.767 0.799 -45.859 1.00 97.75 303 LEU A N 1
ATOM 2443 C CA . LEU A 1 303 ? 35.877 -0.181 -46.943 1.00 97.75 303 LEU A CA 1
ATOM 2444 C C . LEU A 1 303 ? 36.319 0.496 -48.242 1.00 97.75 303 LEU A C 1
ATOM 2446 O O . LEU A 1 303 ? 37.262 0.031 -48.878 1.00 97.75 303 LEU A O 1
ATOM 2450 N N . PHE A 1 304 ? 35.708 1.633 -48.584 1.00 97.81 304 PHE A N 1
ATOM 2451 C CA . PHE A 1 304 ? 36.095 2.413 -49.755 1.00 97.81 304 PHE A CA 1
ATOM 2452 C C . PHE A 1 304 ? 37.552 2.889 -49.681 1.00 97.81 304 PHE A C 1
ATOM 2454 O O . PHE A 1 304 ? 38.304 2.690 -50.632 1.00 97.81 304 PHE A O 1
ATOM 2461 N N . HIS A 1 305 ? 37.986 3.463 -48.552 1.00 96.94 305 HIS A N 1
ATOM 2462 C CA . HIS A 1 305 ? 39.378 3.894 -48.379 1.00 96.94 305 HIS A CA 1
ATOM 2463 C C . HIS A 1 305 ? 40.372 2.739 -48.528 1.00 96.94 305 HIS A C 1
ATOM 2465 O O . HIS A 1 305 ? 41.382 2.893 -49.212 1.00 96.94 305 HIS A O 1
ATOM 2471 N N . ARG A 1 306 ? 40.074 1.576 -47.936 1.00 97.12 306 ARG A N 1
ATOM 2472 C CA . ARG A 1 306 ? 40.902 0.374 -48.079 1.00 97.12 306 ARG A CA 1
ATOM 2473 C C . ARG A 1 306 ? 41.005 -0.053 -49.543 1.00 97.12 306 ARG A C 1
ATOM 2475 O O . ARG A 1 306 ? 42.091 -0.389 -50.006 1.00 97.12 306 ARG A O 1
ATOM 2482 N N . ASP A 1 307 ? 39.889 -0.060 -50.264 1.00 96.31 307 ASP A N 1
ATOM 2483 C CA . ASP A 1 307 ? 39.859 -0.473 -51.667 1.00 96.31 307 ASP A CA 1
ATOM 2484 C C . ASP A 1 307 ? 40.610 0.536 -52.560 1.00 96.31 307 ASP A C 1
ATOM 2486 O O . ASP A 1 307 ? 41.352 0.128 -53.457 1.00 96.31 307 ASP A O 1
ATOM 2490 N N . CYS A 1 308 ? 40.517 1.841 -52.269 1.00 96.81 308 CYS A N 1
ATOM 2491 C CA . CYS A 1 308 ? 41.344 2.876 -52.897 1.00 96.81 308 CYS A CA 1
ATOM 2492 C C . CYS A 1 308 ? 42.838 2.655 -52.637 1.00 96.81 308 CYS A C 1
ATOM 2494 O O . CYS A 1 308 ? 43.617 2.655 -53.585 1.00 96.81 308 CYS A O 1
ATOM 2496 N N . GLU A 1 309 ? 43.240 2.410 -51.389 1.00 95.50 309 GLU A N 1
ATOM 2497 C CA . GLU A 1 309 ? 44.641 2.152 -51.035 1.00 95.50 309 GLU A CA 1
ATOM 2498 C C . GLU A 1 309 ? 45.172 0.889 -51.735 1.00 95.50 309 GLU A C 1
ATOM 2500 O O . GLU A 1 309 ? 46.297 0.862 -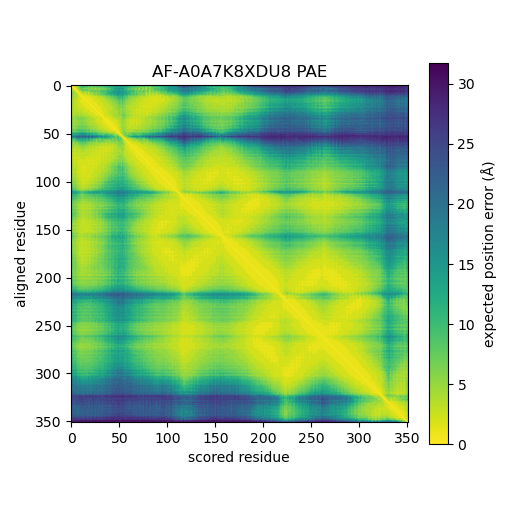52.238 1.00 95.50 309 GLU A O 1
ATOM 2505 N N . GLN A 1 310 ? 44.356 -0.166 -51.828 1.00 94.88 310 GLN A N 1
ATOM 2506 C CA . GLN A 1 310 ? 44.706 -1.367 -52.587 1.00 94.88 310 GLN A CA 1
ATOM 2507 C C . GLN A 1 310 ? 44.894 -1.064 -54.075 1.00 94.88 310 GLN A C 1
ATOM 2509 O O . GLN A 1 310 ? 45.859 -1.549 -54.669 1.00 94.88 310 GLN A O 1
ATOM 2514 N N . ALA A 1 311 ? 44.014 -0.258 -54.674 1.00 94.19 311 ALA A N 1
ATOM 2515 C CA . ALA A 1 311 ? 44.127 0.155 -56.068 1.00 94.19 311 ALA A CA 1
ATOM 2516 C C . ALA A 1 311 ? 45.362 1.040 -56.311 1.00 94.19 311 ALA A C 1
ATOM 2518 O O . ALA A 1 311 ? 46.089 0.818 -57.277 1.00 94.19 311 ALA A O 1
ATOM 2519 N N . GLU A 1 312 ? 45.651 1.995 -55.427 1.00 95.25 312 GLU A N 1
ATOM 2520 C CA . GLU A 1 312 ? 46.841 2.850 -55.500 1.00 95.25 312 GLU A CA 1
ATOM 2521 C C . GLU A 1 312 ? 48.127 2.033 -55.388 1.00 95.25 312 GLU A C 1
ATOM 2523 O O . GLU A 1 312 ? 49.004 2.150 -56.241 1.00 95.25 312 GLU A O 1
ATOM 2528 N N . ASN A 1 313 ? 48.217 1.136 -54.404 1.00 94.00 313 ASN A N 1
ATOM 2529 C CA . ASN A 1 313 ? 49.359 0.235 -54.254 1.00 94.00 313 ASN A CA 1
ATOM 2530 C C . ASN A 1 313 ? 49.510 -0.693 -55.467 1.00 94.00 313 ASN A C 1
ATOM 2532 O O . ASN A 1 313 ? 50.626 -0.951 -55.930 1.00 94.00 313 ASN A O 1
ATOM 2536 N N . TRP A 1 314 ? 48.389 -1.182 -56.006 1.00 90.81 314 TRP A N 1
ATOM 2537 C CA . TRP A 1 314 ? 48.367 -1.974 -57.229 1.00 90.81 314 TRP A CA 1
ATOM 2538 C C . TRP A 1 314 ? 48.954 -1.167 -58.388 1.00 90.81 314 TRP A C 1
ATOM 2540 O O . TRP A 1 314 ? 49.890 -1.662 -59.013 1.00 90.81 314 TRP A O 1
ATOM 2550 N N . MET A 1 315 ? 48.478 0.058 -58.633 1.00 90.38 315 MET A N 1
ATOM 2551 C CA . MET A 1 315 ? 48.951 0.938 -59.709 1.00 90.38 315 MET A CA 1
ATOM 2552 C C . MET A 1 315 ? 50.422 1.319 -59.530 1.00 90.38 315 MET A C 1
ATOM 2554 O O . MET A 1 315 ? 51.209 1.120 -60.453 1.00 90.38 315 MET A O 1
ATOM 2558 N N . ALA A 1 316 ? 50.826 1.756 -58.337 1.00 93.38 316 ALA A N 1
ATOM 2559 C CA . ALA A 1 316 ? 52.200 2.144 -58.028 1.00 93.38 316 ALA A CA 1
ATOM 2560 C C . ALA A 1 316 ? 53.197 1.002 -58.286 1.00 93.38 316 ALA A C 1
ATOM 2562 O O . ALA A 1 316 ? 54.277 1.224 -58.832 1.00 93.38 316 ALA A O 1
ATOM 2563 N N . ALA A 1 317 ? 52.829 -0.245 -57.966 1.00 88.56 317 ALA A N 1
ATOM 2564 C CA . ALA A 1 317 ? 53.657 -1.408 -58.280 1.00 88.56 317 ALA A CA 1
ATOM 2565 C C . ALA A 1 317 ? 53.813 -1.636 -59.798 1.00 88.56 317 ALA A C 1
ATOM 2567 O O . ALA A 1 317 ? 54.893 -2.028 -60.249 1.00 88.56 317 ALA A O 1
ATOM 2568 N N . ARG A 1 318 ? 52.765 -1.378 -60.599 1.00 88.19 318 ARG A N 1
ATOM 2569 C CA . ARG A 1 318 ? 52.832 -1.457 -62.074 1.00 88.19 318 ARG A CA 1
ATOM 2570 C C . ARG A 1 318 ? 53.677 -0.324 -62.648 1.00 88.19 318 ARG A C 1
ATOM 2572 O O . ARG A 1 318 ? 54.518 -0.578 -63.504 1.00 88.19 318 ARG A O 1
ATOM 2579 N N . GLU A 1 319 ? 53.494 0.901 -62.166 1.00 90.25 319 GLU A N 1
ATOM 2580 C CA . GLU A 1 319 ? 54.294 2.057 -62.583 1.00 90.25 319 GLU A CA 1
ATOM 2581 C C . GLU A 1 319 ? 55.779 1.858 -62.264 1.00 90.25 319 GLU A C 1
ATOM 2583 O O . GLU A 1 319 ? 56.633 2.092 -63.117 1.00 90.25 319 GLU A O 1
ATOM 2588 N N . ALA A 1 320 ? 56.100 1.354 -61.069 1.00 89.44 320 ALA A N 1
ATOM 2589 C CA . ALA A 1 320 ? 57.469 1.023 -60.687 1.00 89.44 320 ALA A CA 1
ATOM 2590 C C . ALA A 1 320 ? 58.080 -0.046 -61.606 1.00 89.44 320 ALA A C 1
ATOM 2592 O O . ALA A 1 320 ? 59.241 0.072 -61.994 1.00 89.44 320 ALA A O 1
ATOM 2593 N N . PHE A 1 321 ? 57.301 -1.063 -61.995 1.00 87.25 321 PHE A N 1
ATOM 2594 C CA . PHE A 1 321 ? 57.740 -2.062 -62.968 1.00 87.25 321 PHE A CA 1
ATOM 2595 C C . PHE A 1 321 ? 58.054 -1.430 -64.334 1.00 87.25 321 PHE A C 1
ATOM 2597 O O . PHE A 1 321 ? 59.130 -1.677 -64.878 1.00 87.25 321 PHE A O 1
ATOM 2604 N N . LEU A 1 322 ? 57.164 -0.579 -64.858 1.00 86.06 322 LEU A N 1
ATOM 2605 C CA . LEU A 1 322 ? 57.329 0.085 -66.159 1.00 86.06 322 LEU A CA 1
ATOM 2606 C C . LEU A 1 322 ? 58.488 1.092 -66.194 1.00 86.06 322 LEU A C 1
ATOM 2608 O O . LEU A 1 322 ? 59.131 1.241 -67.228 1.00 86.06 322 LEU A O 1
ATOM 2612 N N . ASN A 1 323 ? 58.788 1.748 -65.072 1.00 89.06 323 ASN A N 1
ATOM 2613 C CA . ASN A 1 323 ? 59.892 2.707 -64.955 1.00 89.06 323 ASN A CA 1
ATOM 2614 C C . ASN A 1 323 ? 61.283 2.049 -64.844 1.00 89.06 323 ASN A C 1
ATOM 2616 O O . ASN A 1 323 ? 62.280 2.742 -64.644 1.00 89.06 323 ASN A O 1
ATOM 2620 N N . THR A 1 324 ? 61.379 0.722 -64.953 1.00 86.06 324 THR A N 1
ATOM 2621 C CA . THR A 1 324 ? 62.668 0.021 -64.921 1.00 86.06 324 THR A CA 1
ATOM 2622 C C . THR A 1 324 ? 63.454 0.303 -66.208 1.00 86.06 324 THR A C 1
ATOM 2624 O O . THR A 1 324 ? 63.036 -0.093 -67.290 1.00 86.06 324 THR A O 1
ATOM 2627 N N . GLU A 1 325 ? 64.621 0.949 -66.107 1.00 83.88 325 GLU A N 1
ATOM 2628 C CA . GLU A 1 325 ? 65.480 1.274 -67.267 1.00 83.88 325 GLU A CA 1
ATOM 2629 C C . GLU A 1 325 ? 66.410 0.128 -67.717 1.00 83.88 325 GLU A C 1
ATOM 2631 O O . GLU A 1 325 ? 67.266 0.325 -68.584 1.00 83.88 325 GLU A O 1
ATOM 2636 N N . ASP A 1 326 ? 66.278 -1.066 -67.135 1.00 83.88 326 ASP A N 1
ATOM 2637 C CA . ASP A 1 326 ? 67.084 -2.231 -67.501 1.00 83.88 326 ASP A CA 1
ATOM 2638 C C . ASP A 1 326 ? 66.755 -2.698 -68.926 1.00 83.88 326 ASP A C 1
ATOM 2640 O O . ASP A 1 326 ? 65.619 -3.050 -69.243 1.00 83.88 326 ASP A O 1
ATOM 2644 N N . LYS A 1 327 ? 67.769 -2.688 -69.794 1.00 82.00 327 LYS A N 1
ATOM 2645 C CA . LYS A 1 327 ? 67.660 -3.085 -71.205 1.00 82.00 327 LYS A CA 1
ATOM 2646 C C . LYS A 1 327 ? 68.278 -4.453 -71.481 1.00 82.00 327 LYS A C 1
ATOM 2648 O O . LYS A 1 327 ? 68.247 -4.883 -72.630 1.00 82.00 327 LYS A O 1
ATOM 2653 N N . GLY A 1 328 ? 68.830 -5.117 -70.463 1.00 83.50 328 GLY A N 1
ATOM 2654 C CA . GLY A 1 328 ? 69.615 -6.333 -70.629 1.00 83.50 328 GLY A CA 1
ATOM 2655 C C . GLY A 1 328 ? 70.996 -6.071 -71.246 1.00 83.50 328 GLY A C 1
ATOM 2656 O O . GLY A 1 328 ? 71.239 -5.094 -71.954 1.00 83.50 328 GLY A O 1
ATOM 2657 N N . ASP A 1 329 ? 71.928 -6.967 -70.953 1.00 87.31 329 ASP A N 1
ATOM 2658 C CA . ASP A 1 329 ? 73.329 -6.966 -71.386 1.00 87.31 329 ASP A CA 1
ATOM 2659 C C . ASP A 1 329 ? 73.680 -8.140 -72.325 1.00 87.31 329 ASP A C 1
ATOM 2661 O O . ASP A 1 329 ? 74.802 -8.232 -72.827 1.00 87.31 329 ASP A O 1
ATOM 2665 N N . SER A 1 330 ? 72.723 -9.035 -72.586 1.00 91.75 330 SER A N 1
ATOM 2666 C CA . SER A 1 330 ? 72.865 -10.226 -73.425 1.00 91.75 330 SER A CA 1
ATOM 2667 C C . SER A 1 330 ? 71.548 -10.559 -74.134 1.00 91.75 330 SER A C 1
ATOM 2669 O O . SER A 1 330 ? 70.483 -10.087 -73.745 1.00 91.75 330 SER A O 1
ATOM 2671 N N . LEU A 1 331 ? 71.605 -11.383 -75.185 1.00 86.12 331 LEU A N 1
ATOM 2672 C CA . LEU A 1 331 ? 70.404 -11.830 -75.902 1.00 86.12 331 LEU A CA 1
ATOM 2673 C C . LEU A 1 331 ? 69.424 -12.546 -74.960 1.00 86.12 331 LEU A C 1
ATOM 2675 O O . LEU A 1 331 ? 68.241 -12.220 -74.950 1.00 86.12 331 LEU A O 1
ATOM 2679 N N . ASP A 1 332 ? 69.939 -13.446 -74.120 1.00 88.88 332 ASP A N 1
ATOM 2680 C CA . ASP A 1 332 ? 69.136 -14.196 -73.153 1.00 88.88 332 ASP A CA 1
ATOM 2681 C C . ASP A 1 332 ? 68.468 -13.263 -72.126 1.00 88.88 332 ASP A C 1
ATOM 2683 O O . ASP A 1 332 ? 67.310 -13.473 -71.760 1.00 88.88 332 ASP A O 1
ATOM 2687 N N . SER A 1 333 ? 69.161 -12.201 -71.678 1.00 87.62 333 SER A N 1
ATOM 2688 C CA . SER A 1 333 ? 68.573 -11.223 -70.751 1.00 87.62 333 SER A CA 1
ATOM 2689 C C . SER A 1 333 ? 67.525 -10.331 -71.425 1.00 87.62 333 SER A C 1
ATOM 2691 O O . SER A 1 333 ? 66.489 -10.058 -70.820 1.00 87.62 333 SER A O 1
ATOM 2693 N N . VAL A 1 334 ? 67.712 -9.965 -72.696 1.00 86.38 334 VAL A N 1
ATOM 2694 C CA . VAL A 1 334 ? 66.707 -9.234 -73.489 1.00 86.38 334 VAL A CA 1
ATOM 2695 C C . VAL A 1 334 ? 65.456 -10.084 -73.743 1.00 86.38 334 VAL A C 1
ATOM 2697 O O . VAL A 1 334 ? 64.342 -9.606 -73.527 1.00 86.38 334 VAL A O 1
ATOM 2700 N N . GLU A 1 335 ? 65.602 -11.346 -74.156 1.00 88.62 335 GLU A N 1
ATOM 2701 C CA . GLU A 1 335 ? 64.466 -12.257 -74.369 1.00 88.62 335 GLU A CA 1
ATOM 2702 C C . GLU A 1 335 ? 63.679 -12.498 -73.070 1.00 88.62 335 GLU A C 1
ATOM 2704 O O . GLU A 1 335 ? 62.444 -12.513 -73.075 1.00 88.62 335 GLU A O 1
ATOM 2709 N N . ALA A 1 336 ? 64.376 -12.611 -71.934 1.00 88.38 336 ALA A N 1
ATOM 2710 C CA . ALA A 1 336 ? 63.743 -12.714 -70.623 1.00 88.38 336 ALA A CA 1
ATOM 2711 C C . ALA A 1 336 ? 62.949 -11.448 -70.247 1.00 88.38 336 ALA A C 1
ATOM 2713 O O . ALA A 1 336 ? 61.847 -11.565 -69.705 1.00 88.38 336 ALA A O 1
ATOM 2714 N N . LEU A 1 337 ? 63.467 -10.250 -70.550 1.00 87.69 337 LEU A N 1
ATOM 2715 C CA . LEU A 1 337 ? 62.771 -8.979 -70.313 1.00 87.69 337 LEU A CA 1
ATOM 2716 C C . LEU A 1 337 ? 61.518 -8.834 -71.188 1.00 87.69 337 LEU A C 1
ATOM 2718 O O . LEU A 1 337 ? 60.471 -8.446 -70.669 1.00 87.69 337 LEU A O 1
ATOM 2722 N N . ILE A 1 338 ? 61.588 -9.208 -72.472 1.00 88.38 338 ILE A N 1
ATOM 2723 C CA . ILE A 1 338 ? 60.427 -9.215 -73.381 1.00 88.38 338 ILE A CA 1
ATOM 2724 C C . ILE A 1 338 ? 59.337 -10.131 -72.830 1.00 88.38 338 ILE A C 1
ATOM 2726 O O . ILE A 1 338 ? 58.200 -9.700 -72.655 1.00 88.38 338 ILE A O 1
ATOM 2730 N N . LYS A 1 339 ? 59.693 -11.369 -72.471 1.00 90.88 339 LYS A N 1
ATOM 2731 C CA . LYS A 1 339 ? 58.737 -12.321 -71.899 1.00 90.88 339 LYS A CA 1
ATOM 2732 C C . LYS A 1 339 ? 58.092 -11.788 -70.616 1.00 90.88 339 LYS A C 1
ATOM 2734 O O . LYS A 1 339 ? 56.886 -11.920 -70.427 1.00 90.88 339 LYS A O 1
ATOM 2739 N N . LYS A 1 340 ? 58.880 -11.154 -69.742 1.00 89.00 340 LYS A N 1
ATOM 2740 C CA . LYS A 1 340 ? 58.380 -10.544 -68.501 1.00 89.00 340 LYS A CA 1
ATOM 2741 C C . LYS A 1 340 ? 57.387 -9.410 -68.780 1.00 89.00 340 LYS A C 1
ATOM 2743 O O . LYS A 1 340 ? 56.420 -9.266 -68.038 1.00 89.00 340 LYS A O 1
ATOM 2748 N N . HIS A 1 341 ? 57.613 -8.624 -69.833 1.00 87.75 341 HIS A N 1
ATOM 2749 C CA . HIS A 1 341 ? 56.695 -7.572 -70.267 1.00 87.75 341 HIS A CA 1
ATOM 2750 C C . HIS A 1 341 ? 55.409 -8.146 -70.882 1.00 87.75 341 HIS A C 1
ATOM 2752 O O . HIS A 1 341 ? 54.319 -7.726 -70.516 1.00 87.75 341 HIS A O 1
ATOM 2758 N N . GLU A 1 342 ? 55.505 -9.179 -71.721 1.00 89.69 342 GLU A N 1
ATOM 2759 C CA . GLU A 1 342 ? 54.325 -9.868 -72.263 1.00 89.69 342 GLU A CA 1
ATOM 2760 C C . GLU A 1 342 ? 53.451 -10.486 -71.161 1.00 89.69 342 GLU A C 1
ATOM 2762 O O . GLU A 1 342 ? 52.222 -10.464 -71.241 1.00 89.69 342 GLU A O 1
ATOM 2767 N N . ASP A 1 343 ? 54.067 -11.059 -70.124 1.00 88.06 343 ASP A N 1
ATOM 2768 C CA . ASP A 1 343 ? 53.340 -11.617 -68.981 1.00 88.06 343 ASP A CA 1
ATOM 2769 C C . ASP A 1 343 ? 52.689 -10.516 -68.125 1.00 88.06 343 ASP A C 1
ATOM 2771 O O . ASP A 1 343 ? 51.585 -10.709 -67.611 1.00 88.06 343 ASP A O 1
ATOM 2775 N N . PHE A 1 344 ? 53.318 -9.343 -68.029 1.00 87.56 344 PHE A N 1
ATOM 2776 C CA . PHE A 1 344 ? 52.728 -8.151 -67.420 1.00 87.56 344 PHE A CA 1
ATOM 2777 C C . PHE A 1 344 ? 51.510 -7.638 -68.207 1.00 87.56 344 PHE A C 1
ATOM 2779 O O . PHE A 1 344 ? 50.458 -7.409 -67.610 1.00 87.56 344 PHE A O 1
ATOM 2786 N N . ASP A 1 345 ? 51.601 -7.542 -69.536 1.00 85.69 345 ASP A N 1
ATOM 2787 C CA . ASP A 1 345 ? 50.485 -7.124 -70.396 1.00 85.69 345 ASP A CA 1
ATOM 2788 C C . ASP A 1 345 ? 49.300 -8.089 -70.302 1.00 85.69 345 ASP A C 1
ATOM 2790 O O . ASP A 1 345 ? 48.140 -7.671 -70.246 1.00 85.69 345 ASP A O 1
ATOM 2794 N N . LYS A 1 346 ? 49.570 -9.398 -70.237 1.00 86.75 346 LYS A N 1
ATOM 2795 C CA . LYS A 1 346 ? 48.527 -10.398 -69.968 1.00 86.75 346 LYS A CA 1
ATOM 2796 C C . LYS A 1 346 ? 47.897 -10.173 -68.597 1.00 86.75 346 LYS A C 1
ATOM 2798 O O . LYS A 1 346 ? 46.679 -10.232 -68.488 1.00 86.75 346 LYS A O 1
ATOM 2803 N N . ALA A 1 347 ? 48.696 -9.904 -67.564 1.00 82.88 347 ALA A N 1
ATOM 2804 C CA . ALA A 1 347 ? 48.191 -9.687 -66.211 1.00 82.88 347 ALA A CA 1
ATOM 2805 C C . ALA A 1 347 ? 47.312 -8.429 -66.088 1.00 82.88 347 ALA A C 1
ATOM 2807 O O . ALA A 1 347 ? 46.379 -8.433 -65.290 1.00 82.88 347 ALA A O 1
ATOM 2808 N N . ILE A 1 348 ? 47.572 -7.381 -66.878 1.00 81.25 348 ILE A N 1
ATOM 2809 C CA . ILE A 1 348 ? 46.713 -6.187 -66.946 1.00 81.25 348 ILE A CA 1
ATOM 2810 C C . ILE A 1 348 ? 45.407 -6.472 -67.699 1.00 81.25 348 ILE A C 1
ATOM 2812 O O . ILE A 1 348 ? 44.355 -6.012 -67.275 1.00 81.25 348 ILE A O 1
ATOM 2816 N N . ASN A 1 349 ? 45.456 -7.245 -68.787 1.00 77.44 349 ASN A N 1
ATOM 2817 C CA . ASN A 1 349 ? 44.293 -7.507 -69.647 1.00 77.44 349 ASN A CA 1
ATOM 2818 C C . ASN A 1 349 ? 43.337 -8.607 -69.133 1.00 77.44 349 ASN A C 1
ATOM 2820 O O . ASN A 1 349 ? 42.339 -8.896 -69.791 1.00 77.44 349 ASN A O 1
ATOM 2824 N N . VAL A 1 350 ? 43.659 -9.274 -68.018 1.00 72.56 350 VAL A N 1
ATOM 2825 C CA . VAL A 1 350 ? 42.853 -10.370 -67.432 1.00 72.56 350 VAL A CA 1
ATOM 2826 C C . VAL A 1 350 ? 41.888 -9.884 -66.333 1.00 72.56 350 VAL A C 1
ATOM 2828 O O . VAL A 1 350 ? 41.088 -10.676 -65.834 1.00 72.56 350 VAL A O 1
ATOM 2831 N N . GLN A 1 351 ? 41.908 -8.598 -65.979 1.00 54.00 351 GLN A N 1
ATOM 2832 C CA . GLN A 1 351 ? 40.886 -7.965 -65.130 1.00 54.00 351 GLN A CA 1
ATOM 2833 C C . GL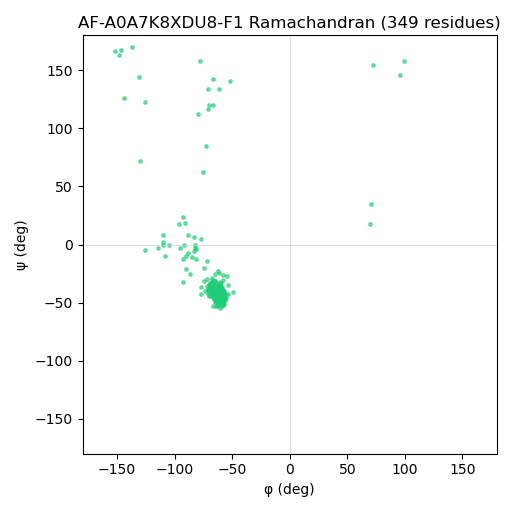N A 1 351 ? 39.839 -7.245 -65.976 1.00 54.00 351 GLN A C 1
ATOM 2835 O O . GLN A 1 351 ? 38.698 -7.132 -65.474 1.00 54.00 351 GLN A O 1
#

pLDDT: mean 93.16, st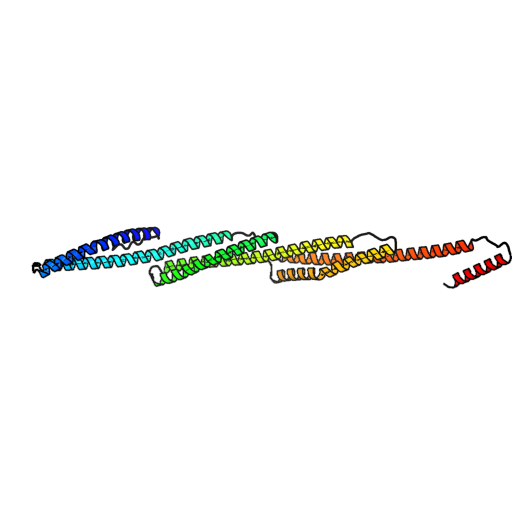d 7.14, range [54.0, 98.81]

Sequence (351 aa):
EAALTSEEVGADLEQVEVLQKKFDDFQKDLKANESRLKDINKVANDLESEGLMADELQTVQQQELNERWRSLQQLAEERSQLLGSAHEVQRFHRDADETKEWIEEKNQALNTDNYGHDLASVQALQRKHEGFERDLAALGDKVNSLGETAQRLIQSHPESAEDLQEKCTELNQAWSSLGKRADQRKEKLGDSHDLQRFLSDFRDLMSWINGIRGLVSSDELAKDVTGAEALLERHQEHRTEIDARAGTFQAFEQFGQQLLAHGHYASPEIKEKLDILDQERTDLEKAWVQRRMMLDQCLELQLFHRDCEQAENWMAAREAFLNTEDKGDSLDSVEALIKKHEDFDKAINVQ

Foldseek 3Di:
DVLLPDLDCDDALVRLVVNLVVLVVVVVVLVVCVVVLVVVVVVVVVCVVVVNCVDPVVVVVNVVVVVVSVVVVVSSVVSNVSSVLSNLVNVLVVLLVVLLVVLVVLVVVLPDPDLDDALVRLVVVLVVLVVSVVVLVVSVVSLVVSVVSLVVSCVVPVVCVVVSVVSNVVSVVSSVVSVVSSVVSNVSSVLSNLVNVLVVLLVVLVVVLVVLLVVLQDPDFDQALVVLVVSLVVLVVSVVVLVVCVVSLVVSLVSLVVCVVVVRPCNVVSVVSNVVSVVSNVVSVVSSVVSNVVSVVRNVVNVVVVVVVVVVVVVVVLVVVVPDPDCDDDPVRNVVNVVVVVVVVVVVVVD